Protein AF-A0A022LH62-F1 (afdb_monomer_lite)

Structure (mmCIF, N/CA/C/O backbone):
data_AF-A0A022LH62-F1
#
_entry.id   AF-A0A022LH62-F1
#
loop_
_atom_site.group_PDB
_atom_site.id
_atom_site.type_symbol
_atom_site.label_atom_id
_atom_site.label_alt_id
_atom_site.label_comp_id
_atom_site.label_asym_id
_atom_site.label_entity_id
_atom_site.label_seq_id
_atom_site.pdbx_PDB_ins_code
_atom_site.Cartn_x
_atom_site.Cartn_y
_atom_site.Cartn_z
_atom_site.occupancy
_atom_site.B_iso_or_equiv
_atom_site.auth_seq_id
_atom_site.auth_comp_id
_atom_site.auth_asym_id
_atom_site.auth_atom_id
_atom_site.pdbx_PDB_model_num
ATOM 1 N N . MET A 1 1 ? -30.604 -7.681 11.346 1.00 37.75 1 MET A N 1
ATOM 2 C CA . MET A 1 1 ? -30.354 -7.356 12.763 1.00 37.75 1 MET A CA 1
ATOM 3 C C . MET A 1 1 ? -29.183 -6.394 12.790 1.00 37.75 1 MET A C 1
ATOM 5 O O . MET A 1 1 ? -28.064 -6.832 12.568 1.00 37.75 1 MET A O 1
ATOM 9 N N . SER A 1 2 ? -29.447 -5.094 12.904 1.00 47.47 2 SER A N 1
ATOM 10 C CA . SER A 1 2 ? -28.410 -4.082 13.126 1.00 47.47 2 SER A CA 1
ATOM 11 C C . SER A 1 2 ? -27.894 -4.263 14.550 1.00 47.47 2 SER A C 1
ATOM 13 O O . SER A 1 2 ? -28.670 -4.097 15.488 1.00 47.47 2 SER A O 1
ATOM 15 N N . GLY A 1 3 ? -26.643 -4.702 14.701 1.00 56.28 3 GLY A N 1
ATOM 16 C CA . GLY A 1 3 ? -25.985 -4.704 16.004 1.00 56.28 3 GLY A CA 1
ATOM 17 C C . GLY A 1 3 ? -25.902 -3.268 16.502 1.00 56.28 3 GLY A C 1
ATOM 18 O O . GLY A 1 3 ? -25.566 -2.378 15.725 1.00 56.28 3 GLY A O 1
ATOM 19 N N . GLU A 1 4 ? -26.305 -3.043 17.744 1.00 75.75 4 GLU A N 1
ATOM 20 C CA . GLU A 1 4 ? -26.158 -1.749 18.401 1.00 75.75 4 GLU A CA 1
ATOM 21 C C . GLU A 1 4 ? -24.660 -1.468 18.574 1.00 75.75 4 GLU A C 1
ATOM 23 O O . GLU A 1 4 ? -23.898 -2.386 18.897 1.00 75.75 4 GLU A O 1
ATOM 28 N N . ASP A 1 5 ? -24.230 -0.236 18.288 1.00 80.62 5 ASP A N 1
ATOM 29 C CA . ASP A 1 5 ? -22.831 0.155 18.465 1.00 80.62 5 ASP A CA 1
ATOM 30 C C . ASP A 1 5 ? -22.416 -0.056 19.938 1.00 80.62 5 ASP A C 1
ATOM 32 O O . ASP A 1 5 ? -23.244 0.101 20.843 1.00 80.62 5 ASP A O 1
ATOM 36 N N . PRO A 1 6 ? -21.152 -0.427 20.213 1.00 82.94 6 PRO A N 1
ATOM 37 C CA . PRO A 1 6 ? -20.681 -0.637 21.579 1.00 82.94 6 PRO A CA 1
ATOM 38 C C . PRO A 1 6 ? -20.862 0.630 22.425 1.00 82.94 6 PRO A C 1
ATOM 40 O O . PRO A 1 6 ? -20.696 1.737 21.929 1.00 82.94 6 PRO A O 1
ATOM 43 N N . THR A 1 7 ? -21.174 0.493 23.715 1.00 84.62 7 THR A N 1
ATOM 44 C CA . THR A 1 7 ? -21.302 1.665 24.599 1.00 84.62 7 THR A CA 1
ATOM 45 C C . THR A 1 7 ? -19.952 2.279 24.941 1.00 84.62 7 THR A C 1
ATOM 47 O O . THR A 1 7 ? -19.870 3.493 25.083 1.00 84.62 7 THR A O 1
ATOM 50 N N . ASP A 1 8 ? -18.909 1.449 25.045 1.00 87.81 8 ASP A N 1
ATOM 51 C CA . ASP A 1 8 ? -17.548 1.829 25.416 1.00 87.81 8 ASP A CA 1
ATOM 52 C C . ASP A 1 8 ? -16.530 1.015 24.611 1.00 87.81 8 ASP A C 1
ATOM 54 O O . ASP A 1 8 ? -16.717 -0.181 24.370 1.00 87.81 8 ASP A O 1
ATOM 58 N N . VAL A 1 9 ? -15.414 1.643 24.230 1.00 85.50 9 VAL A N 1
ATOM 59 C CA . VAL A 1 9 ? -14.315 0.974 23.523 1.00 85.50 9 VAL A CA 1
ATOM 60 C C . VAL A 1 9 ? -13.015 1.104 24.314 1.00 85.50 9 VAL A C 1
ATOM 62 O O . VAL A 1 9 ? -12.520 2.208 24.549 1.00 85.50 9 VAL A O 1
ATOM 65 N N . LEU A 1 10 ? -12.423 -0.040 24.664 1.00 88.62 10 LEU A N 1
ATOM 66 C CA . LEU A 1 10 ? -11.086 -0.146 25.244 1.00 88.62 10 LEU A CA 1
ATOM 67 C C . LEU A 1 10 ? -10.096 -0.672 24.197 1.00 88.62 10 LEU A C 1
ATOM 69 O O . LEU A 1 10 ? -10.305 -1.731 23.611 1.00 88.62 10 LEU A O 1
ATOM 73 N N . ILE A 1 11 ? -8.996 0.048 23.994 1.00 83.44 11 ILE A N 1
ATOM 74 C CA . ILE A 1 11 ? -7.897 -0.319 23.098 1.00 83.44 11 ILE A CA 1
ATOM 75 C C . ILE A 1 11 ? -6.666 -0.604 23.955 1.00 83.44 11 ILE A C 1
ATOM 77 O O . ILE A 1 11 ? -6.229 0.253 24.720 1.00 83.44 11 ILE A O 1
ATOM 81 N N . VAL A 1 12 ? -6.091 -1.797 23.814 1.00 85.75 12 VAL A N 1
ATOM 82 C CA . VAL A 1 12 ? -4.825 -2.169 24.460 1.00 85.75 12 VAL A CA 1
ATOM 83 C C . VAL A 1 12 ? -3.720 -2.105 23.406 1.00 85.75 12 VAL A C 1
ATOM 85 O O . VAL A 1 12 ? -3.763 -2.848 22.427 1.00 85.75 12 VAL A O 1
ATOM 88 N N . GLY A 1 13 ? -2.764 -1.194 23.590 1.00 78.06 13 GLY A N 1
ATOM 89 C CA . GLY A 1 13 ? -1.695 -0.885 22.639 1.00 78.06 13 GLY A CA 1
ATOM 90 C C . GLY A 1 13 ? -1.885 0.475 21.955 1.00 78.06 13 GLY A C 1
ATOM 91 O O . GLY A 1 13 ? -2.704 0.617 21.051 1.00 78.06 13 GLY A O 1
ATOM 92 N N . GLY A 1 14 ? -1.085 1.465 22.336 1.00 74.50 14 GLY A N 1
ATOM 93 C CA . GLY A 1 14 ? -0.999 2.828 21.798 1.00 74.50 14 GLY A CA 1
ATOM 94 C C . GLY A 1 14 ? -0.075 2.977 20.585 1.00 74.50 14 GLY A C 1
ATOM 95 O O . GLY A 1 14 ? 0.358 4.078 20.272 1.00 74.50 14 GLY A O 1
ATOM 96 N N . GLY A 1 15 ? 0.240 1.893 19.876 1.00 74.00 15 GLY A N 1
ATOM 97 C CA . GLY A 1 15 ? 0.975 1.963 18.611 1.00 74.00 15 GLY A CA 1
ATOM 98 C C . GLY A 1 15 ? 0.145 2.550 17.456 1.00 74.00 15 GLY A C 1
ATOM 99 O O . GLY A 1 15 ? -1.016 2.935 17.613 1.00 74.00 15 GLY A O 1
ATOM 100 N N . VAL A 1 16 ? 0.716 2.553 16.242 1.00 78.06 16 VAL A N 1
ATOM 101 C CA . VAL A 1 16 ? 0.057 3.048 15.009 1.00 78.06 16 VAL A CA 1
ATOM 102 C C . VAL A 1 16 ? -1.337 2.441 14.817 1.00 78.06 16 VAL A C 1
ATOM 104 O O . VAL A 1 16 ? -2.268 3.162 14.458 1.00 78.06 16 VAL A O 1
ATOM 107 N N . ALA A 1 17 ? -1.494 1.142 15.085 1.00 79.06 17 ALA A N 1
ATOM 108 C CA . ALA A 1 17 ? -2.779 0.460 14.972 1.00 79.06 17 ALA A CA 1
ATOM 109 C C . ALA A 1 17 ? -3.806 0.996 15.976 1.00 79.06 17 ALA A C 1
ATOM 111 O O . ALA A 1 17 ? -4.877 1.424 15.560 1.00 79.06 17 ALA A O 1
ATOM 112 N N . GLY A 1 18 ? -3.470 1.064 17.268 1.00 79.81 18 GLY A N 1
ATOM 113 C CA . GLY A 1 18 ? -4.398 1.523 18.305 1.00 79.81 18 GLY A CA 1
ATOM 114 C C . GLY A 1 18 ? -4.837 2.976 18.136 1.00 79.81 18 GLY A C 1
ATOM 115 O O . GLY A 1 18 ? -6.034 3.267 18.176 1.00 79.81 18 GLY A O 1
ATOM 116 N N . TYR A 1 19 ? -3.903 3.890 17.848 1.00 81.75 19 TYR A N 1
ATOM 117 C CA . TYR A 1 19 ? -4.259 5.282 17.547 1.00 81.75 19 TYR A CA 1
ATOM 118 C C . TYR A 1 19 ? -5.107 5.403 16.282 1.00 81.75 19 TYR A C 1
ATOM 120 O O . TYR A 1 19 ? -6.052 6.196 16.245 1.00 81.75 19 TYR A O 1
ATOM 128 N N . THR A 1 20 ? -4.803 4.613 15.248 1.00 83.94 20 THR A N 1
ATOM 129 C CA . THR A 1 20 ? -5.608 4.625 14.024 1.00 83.94 20 THR A CA 1
ATOM 130 C C . THR A 1 20 ? -7.011 4.088 14.280 1.00 83.94 20 THR A C 1
ATOM 132 O O . THR A 1 20 ? -7.960 4.675 13.763 1.00 83.94 20 THR A O 1
ATOM 135 N N . THR A 1 21 ? -7.175 3.057 15.111 1.00 84.75 21 THR A N 1
ATOM 136 C CA . THR A 1 21 ? -8.492 2.578 15.557 1.00 84.75 21 THR A CA 1
ATOM 137 C C . THR A 1 21 ? -9.272 3.699 16.228 1.00 84.75 21 THR A C 1
ATOM 139 O O . THR A 1 21 ? -10.373 4.022 15.789 1.00 84.75 21 THR A O 1
ATOM 142 N N . ALA A 1 22 ? -8.687 4.350 17.239 1.00 84.31 22 ALA A N 1
ATOM 143 C CA . ALA A 1 22 ? -9.351 5.416 17.987 1.00 84.31 22 ALA A CA 1
ATOM 144 C C . ALA A 1 22 ? -9.785 6.581 17.087 1.00 84.31 22 ALA A C 1
ATOM 146 O O . ALA A 1 22 ? -10.914 7.063 17.183 1.00 84.31 22 ALA A O 1
ATOM 147 N N . ARG A 1 23 ? -8.908 7.014 16.175 1.00 87.06 23 ARG A N 1
ATOM 148 C CA . ARG A 1 23 ? -9.224 8.071 15.210 1.00 87.06 23 ARG A CA 1
ATOM 149 C C . ARG A 1 23 ? -10.308 7.637 14.226 1.00 87.06 23 ARG A C 1
ATOM 151 O O . ARG A 1 23 ? -11.242 8.390 13.984 1.00 87.06 23 ARG A O 1
ATOM 158 N N . THR A 1 24 ? -10.201 6.425 13.687 1.00 87.56 24 THR A N 1
ATOM 159 C CA . THR A 1 24 ? -11.149 5.924 12.685 1.00 87.56 24 THR A CA 1
ATOM 160 C C . THR A 1 24 ? -12.538 5.732 13.284 1.00 87.56 24 THR A C 1
ATOM 162 O O . THR A 1 24 ? -13.519 6.000 12.606 1.00 87.56 24 THR A O 1
ATOM 165 N N . LEU A 1 25 ? -12.652 5.357 14.563 1.00 88.00 25 LEU A N 1
ATOM 166 C CA . LEU A 1 25 ? -13.936 5.349 15.272 1.00 88.00 25 LEU A CA 1
ATOM 167 C C . LEU A 1 25 ? -14.612 6.727 15.208 1.00 88.00 25 LEU A C 1
ATOM 169 O O . LEU A 1 25 ? -15.778 6.811 14.828 1.00 88.00 25 LEU A O 1
ATOM 173 N N . ARG A 1 26 ? -13.872 7.809 15.483 1.00 88.88 26 ARG A N 1
ATOM 174 C CA . ARG A 1 26 ? -14.395 9.183 15.372 1.00 88.88 26 ARG A CA 1
ATOM 175 C C . ARG A 1 26 ? -14.763 9.545 13.936 1.00 88.88 26 ARG A C 1
ATOM 177 O O . ARG A 1 26 ? -15.859 10.044 13.707 1.00 88.88 26 ARG A O 1
ATOM 184 N N . ASP A 1 27 ? -13.900 9.228 12.970 1.00 87.62 27 ASP A N 1
ATOM 185 C CA . ASP A 1 27 ? -14.161 9.482 11.545 1.00 87.62 27 ASP A CA 1
ATOM 186 C C . ASP A 1 27 ? -15.415 8.731 11.039 1.00 87.62 27 ASP A C 1
ATOM 188 O O . ASP A 1 27 ? -16.096 9.190 10.122 1.00 87.62 27 ASP A O 1
ATOM 192 N N . LEU A 1 28 ? -15.746 7.585 11.645 1.00 87.81 28 LEU A N 1
ATOM 193 C CA . LEU A 1 28 ? -16.928 6.777 11.333 1.00 87.81 28 LEU A CA 1
ATOM 194 C C . LEU A 1 28 ? -18.191 7.177 12.119 1.00 87.81 28 LEU A C 1
ATOM 196 O O . LEU A 1 28 ? -19.244 6.570 11.881 1.00 87.81 28 LEU A O 1
ATOM 200 N N . GLY A 1 29 ? -18.106 8.189 12.989 1.00 88.69 29 GLY A N 1
ATOM 201 C CA . GLY A 1 29 ? -19.227 8.745 13.755 1.00 88.69 29 GLY A CA 1
ATOM 202 C C . GLY A 1 29 ? -19.471 8.094 15.119 1.00 88.69 29 GLY A C 1
ATOM 203 O O . GLY A 1 29 ? -20.567 8.214 15.651 1.00 88.69 29 GLY A O 1
ATOM 204 N N . TYR A 1 30 ? -18.494 7.373 15.676 1.00 88.62 30 TYR A N 1
ATOM 205 C CA . TYR A 1 30 ? -18.602 6.837 17.031 1.00 88.62 30 TYR A CA 1
ATOM 206 C C . TYR A 1 30 ? -18.416 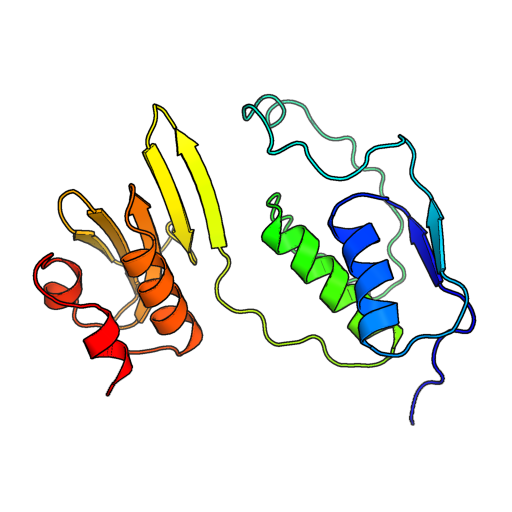7.946 18.069 1.00 88.62 30 TYR A C 1
ATOM 208 O O . TYR A 1 30 ? -17.332 8.530 18.181 1.00 88.62 30 TYR A O 1
ATOM 216 N N . ASP A 1 31 ? -19.449 8.184 18.875 1.00 89.38 31 ASP A N 1
ATOM 217 C CA . ASP A 1 31 ? -19.460 9.250 19.882 1.00 89.38 31 ASP A CA 1
ATOM 218 C C . ASP A 1 31 ? -19.221 8.749 21.316 1.00 89.38 31 ASP A C 1
ATOM 220 O O . ASP A 1 31 ? -18.917 9.553 22.198 1.00 89.38 31 ASP A O 1
ATOM 224 N N . GLY A 1 32 ? -19.240 7.431 21.545 1.00 86.31 32 GLY A N 1
ATOM 225 C CA . GLY A 1 32 ? -19.018 6.837 22.865 1.00 86.31 32 GLY A CA 1
ATOM 226 C C . GLY A 1 32 ? -17.590 7.014 23.416 1.00 86.31 32 GLY A C 1
ATOM 227 O O . GLY A 1 32 ? -16.684 7.526 22.733 1.00 86.31 32 GLY A O 1
ATOM 228 N N . PRO A 1 33 ? -17.344 6.608 24.672 1.00 90.12 33 PRO A N 1
ATOM 229 C CA . PRO A 1 33 ? -16.020 6.648 25.276 1.00 90.12 33 PRO A CA 1
ATOM 230 C C . PRO A 1 33 ? -15.025 5.742 24.541 1.00 90.12 33 PRO A C 1
ATOM 232 O O . PRO A 1 33 ? -15.349 4.626 24.128 1.00 90.12 33 PRO A O 1
ATOM 235 N N . VAL A 1 34 ? -13.796 6.246 24.384 1.00 87.94 34 VAL A N 1
ATOM 236 C CA . VAL A 1 34 ? -12.645 5.499 23.858 1.00 87.94 34 VAL A CA 1
ATOM 237 C C . VAL A 1 34 ? -11.497 5.649 24.850 1.00 87.94 34 VAL A C 1
ATOM 239 O O . VAL A 1 34 ? -11.043 6.767 25.102 1.00 87.94 34 VAL A O 1
ATOM 242 N N . THR A 1 35 ? -11.016 4.539 25.400 1.00 89.00 35 THR A N 1
ATOM 243 C CA . THR A 1 35 ? -9.857 4.493 26.302 1.00 89.00 35 THR A CA 1
ATOM 244 C C . THR A 1 35 ? -8.730 3.713 25.642 1.00 89.00 35 THR A C 1
ATOM 246 O O . THR A 1 35 ? -8.954 2.617 25.137 1.00 89.00 35 THR A O 1
ATOM 249 N N . ILE A 1 36 ? -7.514 4.262 25.655 1.00 81.31 36 ILE A N 1
ATOM 250 C CA . ILE A 1 36 ? -6.306 3.567 25.196 1.00 81.31 36 ILE A CA 1
ATOM 251 C C . ILE A 1 36 ? -5.436 3.281 26.419 1.00 81.31 36 ILE A C 1
ATOM 253 O O . ILE A 1 36 ? -5.096 4.204 27.158 1.00 81.31 36 ILE A O 1
ATOM 257 N N . ILE A 1 37 ? -5.081 2.015 26.623 1.00 82.75 37 ILE A N 1
ATOM 258 C CA . ILE A 1 37 ? -4.073 1.585 27.593 1.00 82.75 37 ILE A CA 1
ATOM 259 C C . ILE A 1 37 ? -2.798 1.273 26.820 1.00 82.75 37 ILE A C 1
ATOM 261 O O . ILE A 1 37 ? -2.816 0.468 25.892 1.00 82.75 37 ILE A O 1
ATOM 265 N N . GLU A 1 38 ? -1.695 1.892 27.222 1.00 74.62 38 GLU A N 1
ATOM 266 C CA . GLU A 1 38 ? -0.377 1.681 26.632 1.00 74.62 38 GLU A CA 1
ATOM 267 C C . GLU A 1 38 ? 0.672 1.570 27.742 1.00 74.62 38 GLU A C 1
ATOM 269 O O . GLU A 1 38 ? 0.547 2.219 28.782 1.00 74.62 38 GLU A O 1
ATOM 274 N N . GLN A 1 39 ? 1.681 0.719 27.531 1.00 60.03 39 GLN A N 1
ATOM 275 C CA . GLN A 1 39 ? 2.741 0.474 28.513 1.00 60.03 39 GLN A CA 1
ATOM 276 C C . GLN A 1 39 ? 3.769 1.616 28.578 1.00 60.03 39 GLN A C 1
ATOM 278 O O . GLN A 1 39 ? 4.264 1.917 29.660 1.00 60.03 39 GLN A O 1
ATOM 283 N N . GLU A 1 40 ? 4.065 2.268 27.450 1.00 56.94 40 GLU A N 1
ATOM 284 C CA . GLU A 1 40 ? 5.053 3.346 27.337 1.00 56.94 40 GLU A CA 1
ATOM 285 C C . GLU A 1 40 ? 4.437 4.594 26.681 1.00 56.94 40 GLU A C 1
ATOM 287 O O . GLU A 1 40 ? 3.706 4.478 25.698 1.00 56.94 40 GLU A O 1
ATOM 292 N N . PRO A 1 41 ? 4.738 5.819 27.139 1.00 50.12 41 PRO A N 1
ATOM 293 C CA . PRO A 1 41 ? 4.272 7.028 26.472 1.00 50.12 41 PRO A CA 1
ATOM 294 C C . PRO A 1 41 ? 5.031 7.218 25.150 1.00 50.12 41 PRO A C 1
ATOM 296 O O . PRO A 1 41 ? 6.017 7.947 25.095 1.00 50.12 41 PRO A O 1
ATOM 299 N N . SER A 1 42 ? 4.590 6.576 24.068 1.00 49.81 42 SER A N 1
ATOM 300 C CA . SER A 1 42 ? 5.138 6.826 22.734 1.00 49.81 42 SER A CA 1
ATOM 301 C C . SER A 1 42 ? 4.080 7.421 21.809 1.00 49.81 42 SER A C 1
ATOM 303 O O . SER A 1 42 ? 3.133 6.779 21.360 1.00 49.81 42 SER A O 1
ATOM 305 N N . CYS A 1 43 ? 4.243 8.715 21.535 1.00 39.66 43 CYS A N 1
ATOM 306 C CA . CYS A 1 43 ? 3.686 9.329 20.348 1.00 39.66 43 CYS A CA 1
ATOM 307 C C . CYS A 1 43 ? 4.410 8.745 19.128 1.00 39.66 43 CYS A C 1
ATOM 309 O O . CYS A 1 43 ? 5.632 8.616 19.094 1.00 39.66 43 CYS A O 1
ATOM 311 N N . VAL A 1 44 ? 3.625 8.356 18.133 1.00 47.56 44 VAL A N 1
ATOM 312 C CA . VAL A 1 44 ? 4.087 7.810 16.860 1.00 47.56 44 VAL A CA 1
ATOM 313 C C . VAL A 1 44 ? 5.019 8.809 16.163 1.00 47.56 44 VAL A C 1
ATOM 315 O O . VAL A 1 44 ? 4.520 9.724 15.521 1.00 47.56 44 VAL A O 1
ATOM 318 N N . ASP A 1 45 ? 6.338 8.625 16.271 1.00 40.31 45 ASP A N 1
ATOM 319 C CA . ASP A 1 45 ? 7.299 8.856 15.180 1.00 40.31 45 ASP A CA 1
ATOM 320 C C . ASP A 1 45 ? 8.683 8.260 15.502 1.00 40.31 45 ASP A C 1
ATOM 322 O O . ASP A 1 45 ? 9.659 8.946 15.806 1.00 40.31 45 ASP A O 1
ATOM 326 N N . HIS A 1 46 ? 8.793 6.938 15.425 1.00 44.75 46 HIS A N 1
ATOM 327 C CA . HIS A 1 46 ? 10.083 6.336 15.120 1.00 44.75 46 HIS A CA 1
ATOM 328 C C . HIS A 1 46 ? 9.917 5.578 13.805 1.00 44.75 46 HIS A C 1
ATOM 330 O O . HIS A 1 46 ? 9.520 4.410 13.826 1.00 44.75 46 HIS A O 1
ATOM 336 N N . PRO A 1 47 ? 10.206 6.203 12.642 1.00 38.44 47 PRO A N 1
ATOM 337 C CA . PRO A 1 47 ? 10.598 5.405 11.493 1.00 38.44 47 PRO A CA 1
ATOM 338 C C . PRO A 1 47 ? 11.730 4.515 12.012 1.00 38.44 47 PRO A C 1
ATOM 340 O O . PRO A 1 47 ? 12.668 5.059 12.600 1.00 38.44 47 PRO A O 1
ATOM 343 N N . PRO A 1 48 ? 11.629 3.176 11.929 1.00 33.44 48 PRO A N 1
ATOM 344 C CA . PRO A 1 48 ? 12.583 2.308 12.590 1.00 33.44 48 PRO A CA 1
ATOM 345 C C . PRO A 1 48 ? 13.951 2.565 11.967 1.00 33.44 48 PRO A C 1
ATOM 347 O O . PRO A 1 48 ? 14.268 2.088 10.875 1.00 33.44 48 PRO A O 1
ATOM 350 N N . LEU A 1 49 ? 14.765 3.361 12.660 1.00 32.66 49 LEU A N 1
ATOM 351 C CA . LEU A 1 49 ? 16.177 3.485 12.383 1.00 32.66 49 LEU A CA 1
ATOM 352 C C . LEU A 1 49 ? 16.762 2.103 12.626 1.00 32.66 49 LEU A C 1
ATOM 354 O O . LEU A 1 49 ? 16.970 1.677 13.757 1.00 32.66 49 LEU A O 1
ATOM 358 N N . SER A 1 50 ? 17.041 1.434 11.511 1.00 35.47 50 SER A N 1
ATOM 359 C CA . SER A 1 50 ? 17.720 0.152 11.385 1.00 35.47 50 SER A CA 1
ATOM 360 C C . SER A 1 50 ? 16.943 -1.061 11.905 1.00 35.47 50 SER A C 1
ATOM 362 O O . SER A 1 50 ? 16.442 -1.111 13.019 1.00 35.47 50 SER A O 1
ATOM 364 N N . LYS A 1 51 ? 16.915 -2.102 11.071 1.00 42.16 51 LYS A N 1
ATOM 365 C CA . LYS A 1 51 ? 16.522 -3.482 11.379 1.00 42.16 51 LYS A CA 1
ATOM 366 C C . LYS A 1 51 ? 17.414 -4.106 12.474 1.00 42.16 51 LYS A C 1
ATOM 368 O O . LYS A 1 51 ? 18.088 -5.102 12.226 1.00 42.16 51 LYS A O 1
ATOM 373 N N . ARG A 1 52 ? 17.468 -3.526 13.671 1.00 31.62 52 ARG A N 1
ATOM 374 C CA . ARG A 1 52 ? 18.139 -4.075 14.854 1.00 31.62 52 ARG A CA 1
ATOM 375 C C . ARG A 1 52 ? 17.063 -4.482 15.848 1.00 31.62 52 ARG A C 1
ATOM 377 O O . ARG A 1 52 ? 16.630 -3.690 16.668 1.00 31.62 52 ARG A O 1
ATOM 384 N N . GLY A 1 53 ? 16.577 -5.705 15.678 1.00 36.12 53 GLY A N 1
ATOM 385 C CA . GLY A 1 53 ? 15.502 -6.276 16.491 1.00 36.12 53 GLY A CA 1
ATOM 386 C C . GLY A 1 53 ? 14.827 -7.482 15.840 1.00 36.12 53 GLY A C 1
ATOM 387 O O . GLY A 1 53 ? 14.127 -8.224 16.509 1.00 36.12 53 GLY A O 1
ATOM 388 N N . LEU A 1 54 ? 15.088 -7.747 14.552 1.00 42.31 54 LEU A N 1
ATOM 389 C CA . LEU A 1 54 ? 14.604 -8.963 13.881 1.00 42.31 54 LEU A CA 1
ATOM 390 C C . LEU A 1 54 ? 15.356 -10.246 14.302 1.00 42.31 54 LEU A C 1
ATOM 392 O O . LEU A 1 54 ? 15.141 -11.302 13.715 1.00 42.31 54 LEU A O 1
ATOM 396 N N . VAL A 1 55 ? 16.247 -10.155 15.292 1.00 39.88 55 VAL A N 1
ATOM 397 C CA . VAL A 1 55 ? 16.971 -11.283 15.883 1.00 39.88 55 VAL A CA 1
ATOM 398 C C . VAL A 1 55 ? 16.926 -11.113 17.394 1.00 39.88 55 VAL A C 1
ATOM 400 O O . VAL A 1 55 ? 17.873 -10.614 17.976 1.00 39.88 55 VAL A O 1
ATOM 403 N N . GLU A 1 56 ? 15.791 -11.434 18.004 1.00 33.66 56 GLU A N 1
ATOM 404 C CA . GLU A 1 56 ? 15.713 -12.084 19.317 1.00 33.66 56 GLU A CA 1
ATOM 405 C C . GLU A 1 56 ? 14.247 -12.423 19.603 1.00 33.66 56 GLU A C 1
ATOM 407 O O . GLU A 1 56 ? 13.341 -11.631 19.352 1.00 33.66 56 GLU A O 1
ATOM 412 N N . GLY A 1 57 ? 14.011 -13.672 20.010 1.00 47.16 57 GLY A N 1
ATOM 413 C CA . GLY A 1 57 ? 12.690 -14.284 20.084 1.00 47.16 57 GLY A CA 1
ATOM 414 C C . GLY A 1 57 ? 11.710 -13.471 20.922 1.00 47.16 57 GLY A C 1
ATOM 415 O O . GLY A 1 57 ? 11.858 -13.357 22.135 1.00 47.16 57 GLY A O 1
ATOM 416 N N . THR A 1 58 ? 10.666 -12.956 20.278 1.00 35.09 58 THR A N 1
ATOM 417 C CA . THR A 1 58 ? 9.529 -12.366 20.979 1.00 35.09 58 THR A CA 1
ATOM 418 C C . THR A 1 58 ? 8.800 -13.469 21.732 1.00 35.09 58 THR A C 1
ATOM 420 O O . THR A 1 58 ? 8.231 -14.379 21.117 1.00 35.09 58 THR A O 1
ATOM 423 N N . ALA A 1 59 ? 8.825 -13.383 23.062 1.00 29.58 59 ALA A N 1
ATOM 424 C CA . ALA A 1 59 ? 7.961 -14.155 23.935 1.00 29.58 59 ALA A CA 1
ATOM 425 C C . ALA A 1 59 ? 6.513 -13.986 23.456 1.00 29.58 59 ALA A C 1
ATOM 427 O O . ALA A 1 59 ? 5.966 -12.885 23.444 1.00 29.58 59 ALA A O 1
ATOM 428 N N . ARG A 1 60 ? 5.913 -15.087 23.000 1.00 30.86 60 ARG A N 1
ATOM 429 C CA . ARG A 1 60 ? 4.483 -15.143 22.718 1.00 30.86 60 ARG A CA 1
ATOM 430 C C . ARG A 1 60 ? 3.775 -15.099 24.065 1.00 30.86 60 ARG A C 1
ATOM 432 O O . ARG A 1 60 ? 3.698 -16.118 24.743 1.00 30.86 60 ARG A O 1
ATOM 439 N N . THR A 1 61 ? 3.282 -13.935 24.470 1.00 32.50 61 THR A N 1
ATOM 440 C CA . THR A 1 61 ? 2.186 -13.913 25.436 1.00 32.50 61 THR A CA 1
ATOM 441 C C . THR A 1 61 ? 0.974 -14.431 24.682 1.00 32.50 61 THR A C 1
ATOM 443 O O . THR A 1 61 ? 0.458 -13.768 23.784 1.00 32.50 61 THR A O 1
ATOM 446 N N . GLU A 1 62 ? 0.599 -15.672 24.968 1.00 31.77 62 GLU A N 1
ATOM 447 C CA . GLU A 1 62 ? -0.611 -16.296 24.454 1.00 31.77 62 GLU A CA 1
ATOM 448 C C . GLU A 1 62 ? -1.797 -15.552 25.076 1.00 31.77 62 GLU A C 1
ATOM 450 O O . GLU A 1 62 ? -2.248 -15.847 26.178 1.00 31.77 62 GLU A O 1
ATOM 455 N N . LEU A 1 63 ? -2.226 -14.481 24.408 1.00 36.31 63 LEU A N 1
ATOM 456 C CA . LEU A 1 63 ? -3.514 -13.873 24.681 1.00 36.31 63 LEU A CA 1
ATOM 457 C C . LEU A 1 63 ? -4.540 -14.892 24.185 1.00 36.31 63 LEU A C 1
ATOM 459 O O . LEU A 1 63 ? -4.586 -15.159 22.982 1.00 36.31 63 LEU A O 1
ATOM 463 N N . GLU A 1 64 ? -5.306 -15.500 25.092 1.00 33.44 64 GLU A N 1
ATOM 464 C CA . GLU A 1 64 ? -6.443 -16.333 24.703 1.00 33.44 64 GLU A CA 1
ATOM 465 C C . GLU A 1 64 ? -7.377 -15.476 23.845 1.00 33.44 64 GLU A C 1
ATOM 467 O O . GLU A 1 64 ? -8.092 -14.595 24.325 1.00 33.44 64 GLU A O 1
ATOM 472 N N . LEU A 1 65 ? -7.303 -15.689 22.532 1.00 40.41 65 LEU A N 1
ATOM 473 C CA . LEU A 1 65 ? -8.195 -15.061 21.581 1.00 40.41 65 LEU A CA 1
ATOM 474 C C . LEU A 1 65 ? -9.605 -15.544 21.903 1.00 40.41 65 LEU A C 1
ATOM 476 O O . LEU A 1 65 ? -9.853 -16.747 21.996 1.00 40.41 65 LEU A O 1
ATOM 480 N N . VAL A 1 66 ? -10.536 -14.598 22.024 1.00 36.91 66 VAL A N 1
ATOM 481 C CA . VAL A 1 66 ? -11.968 -14.904 22.032 1.00 36.91 66 VAL A CA 1
ATOM 482 C C . VAL A 1 66 ? -12.248 -15.843 20.847 1.00 36.91 66 VAL A C 1
ATOM 484 O O . VAL A 1 66 ? -11.773 -15.559 19.738 1.00 36.91 66 VAL A O 1
ATOM 487 N N . PRO A 1 67 ? -12.969 -16.964 21.038 1.00 32.19 67 PRO A N 1
ATOM 488 C CA . PRO A 1 67 ? -13.264 -17.895 19.955 1.00 32.19 67 PRO A CA 1
ATOM 489 C C . PRO A 1 67 ? -13.843 -17.151 18.742 1.00 32.19 67 PRO A C 1
ATOM 491 O O . PRO A 1 67 ? -14.886 -16.511 18.845 1.00 32.19 67 PRO A O 1
ATOM 494 N N . GLY A 1 68 ? -13.136 -17.200 17.606 1.00 43.44 68 GLY A N 1
ATOM 495 C CA . GLY A 1 68 ? -13.468 -16.439 16.390 1.00 43.44 68 GLY A CA 1
ATOM 496 C C . GLY A 1 68 ? -12.478 -15.328 16.008 1.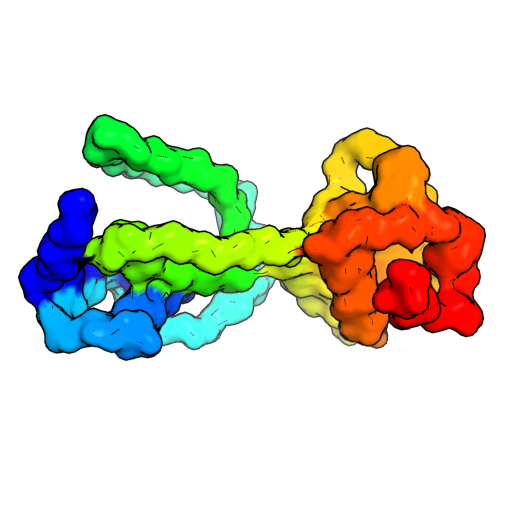00 43.44 68 GLY A C 1
ATOM 497 O O . GLY A 1 68 ? -12.671 -14.676 14.982 1.00 43.44 68 GLY A O 1
ATOM 498 N N . GLY A 1 69 ? -11.409 -15.113 16.782 1.00 37.06 69 GLY A N 1
ATOM 499 C CA . GLY A 1 69 ? -10.332 -14.185 16.425 1.00 37.06 69 GLY A CA 1
ATOM 500 C C . GLY A 1 69 ? -9.602 -14.591 15.138 1.00 37.06 69 GLY A C 1
ATOM 501 O O . GLY A 1 69 ? -9.113 -15.712 15.010 1.00 37.06 69 GLY A O 1
ATOM 502 N N . VAL A 1 70 ? -9.508 -13.670 14.178 1.00 40.81 70 VAL A N 1
ATOM 503 C CA . VAL A 1 70 ? -8.717 -13.861 12.954 1.00 40.81 70 VAL A CA 1
ATOM 504 C C . VAL A 1 70 ? -7.269 -13.472 13.237 1.00 40.81 70 VAL A C 1
ATOM 506 O O . VAL A 1 70 ? -6.986 -12.316 13.542 1.00 40.81 70 VAL A O 1
ATOM 509 N N . VAL A 1 71 ? -6.343 -14.421 13.093 1.00 40.03 71 VAL A N 1
ATOM 510 C CA . VAL A 1 71 ? -4.902 -14.137 13.087 1.00 40.03 71 VAL A CA 1
ATOM 511 C C . VAL A 1 71 ? -4.511 -13.704 11.678 1.00 40.03 71 VAL A C 1
ATOM 513 O O . VAL A 1 71 ? -4.496 -14.516 10.754 1.00 40.03 71 VAL A O 1
ATOM 516 N N . LEU A 1 72 ? -4.212 -12.418 11.498 1.00 41.41 72 LEU A N 1
ATOM 517 C CA . LEU A 1 72 ? -3.621 -11.923 10.257 1.00 41.41 72 LEU A CA 1
ATOM 518 C C . LEU A 1 72 ? -2.098 -12.148 10.289 1.00 41.41 72 LEU A C 1
ATOM 520 O O . LEU A 1 72 ? -1.490 -12.014 11.354 1.00 41.41 72 LEU A O 1
ATOM 524 N N . PRO A 1 73 ? -1.454 -12.485 9.155 1.00 44.09 73 PRO A N 1
ATOM 525 C CA . PRO A 1 73 ? 0.002 -12.516 9.071 1.00 44.09 73 PRO A CA 1
ATOM 526 C C . PRO A 1 73 ? 0.587 -11.175 9.527 1.00 44.09 73 PRO A C 1
ATOM 528 O O . PRO A 1 73 ? 0.164 -10.122 9.051 1.00 44.09 73 PRO A O 1
ATOM 531 N N . ALA A 1 74 ? 1.557 -11.212 10.443 1.00 48.84 74 ALA A N 1
ATOM 532 C CA . ALA A 1 74 ? 2.177 -10.009 10.983 1.00 48.84 74 ALA A CA 1
ATOM 533 C C . ALA A 1 74 ? 2.977 -9.280 9.892 1.00 48.84 74 ALA A C 1
ATOM 535 O O . ALA A 1 74 ? 4.098 -9.662 9.552 1.00 48.84 74 ALA A O 1
ATOM 536 N N . ALA A 1 75 ? 2.401 -8.214 9.346 1.00 56.31 75 ALA A N 1
ATOM 537 C CA . ALA A 1 75 ? 3.079 -7.311 8.436 1.00 56.31 75 ALA A CA 1
ATOM 538 C C . ALA A 1 75 ? 3.629 -6.136 9.261 1.00 56.31 75 ALA A C 1
ATOM 540 O O . ALA A 1 75 ? 2.919 -5.185 9.572 1.00 56.31 75 ALA A O 1
ATOM 541 N N . ALA A 1 76 ? 4.898 -6.225 9.674 1.00 55.84 76 ALA A N 1
ATOM 542 C CA . ALA A 1 76 ? 5.558 -5.248 10.550 1.00 55.84 76 ALA A CA 1
ATOM 543 C C . ALA A 1 76 ? 5.941 -3.947 9.808 1.00 55.84 76 ALA A C 1
ATOM 545 O O . ALA A 1 76 ? 7.104 -3.542 9.787 1.00 55.84 76 ALA A O 1
ATOM 546 N N . HIS A 1 77 ? 4.970 -3.307 9.154 1.00 68.25 77 HIS A N 1
ATOM 547 C CA . HIS A 1 77 ? 5.128 -2.022 8.479 1.00 68.25 77 HIS A CA 1
ATOM 548 C C . HIS A 1 77 ? 4.020 -1.043 8.881 1.00 68.25 77 HIS A C 1
ATOM 550 O O . HIS A 1 77 ? 2.900 -1.434 9.210 1.00 68.25 77 HIS A O 1
ATOM 556 N N . TRP A 1 78 ? 4.343 0.253 8.838 1.00 71.19 78 TRP A N 1
ATOM 557 C CA . TRP A 1 78 ? 3.452 1.327 9.286 1.00 71.19 78 TRP A CA 1
ATOM 558 C C . TRP A 1 78 ? 2.095 1.322 8.566 1.00 71.19 78 TRP A C 1
ATOM 560 O O . TRP A 1 78 ? 1.062 1.475 9.212 1.00 71.19 78 TRP A O 1
ATOM 570 N N . GLU A 1 79 ? 2.075 1.106 7.242 1.00 75.81 79 GLU A N 1
ATOM 571 C CA . GLU A 1 79 ? 0.815 1.099 6.484 1.00 75.81 79 GLU A CA 1
ATOM 572 C C . GLU A 1 79 ? -0.097 -0.065 6.901 1.00 75.81 79 GLU A C 1
ATOM 574 O O . GLU A 1 79 ? -1.295 0.154 7.053 1.00 75.81 79 GLU A O 1
ATOM 579 N N . ALA A 1 80 ? 0.443 -1.264 7.159 1.00 72.94 80 ALA A N 1
ATOM 580 C CA . ALA A 1 80 ? -0.351 -2.390 7.652 1.00 72.94 80 ALA A CA 1
ATOM 581 C C . ALA A 1 80 ? -0.929 -2.097 9.030 1.00 72.94 80 ALA A C 1
ATOM 583 O O . ALA A 1 80 ? -2.134 -2.230 9.201 1.00 72.94 80 ALA A O 1
ATOM 584 N N . ALA A 1 81 ? -0.112 -1.610 9.969 1.00 76.44 81 ALA A N 1
ATOM 585 C CA . ALA A 1 81 ? -0.598 -1.246 11.296 1.00 76.44 81 ALA A CA 1
ATOM 586 C C . ALA A 1 81 ? -1.717 -0.193 11.216 1.00 76.44 81 ALA A C 1
ATOM 588 O O . ALA A 1 81 ? -2.735 -0.306 11.894 1.00 76.44 81 ALA A O 1
ATOM 589 N N . ARG A 1 82 ? -1.572 0.807 10.337 1.00 81.69 82 ARG A N 1
ATOM 590 C CA . ARG A 1 82 ? -2.614 1.810 10.090 1.00 81.69 82 ARG A CA 1
ATOM 591 C C . ARG A 1 82 ? -3.893 1.164 9.547 1.00 81.69 82 ARG A C 1
ATOM 593 O O . ARG A 1 82 ? -4.969 1.423 10.075 1.00 81.69 82 ARG A O 1
ATOM 600 N N . LEU A 1 83 ? -3.792 0.331 8.512 1.00 82.12 83 LEU A N 1
ATOM 601 C CA . LEU A 1 83 ? -4.943 -0.348 7.904 1.00 82.12 83 LEU A CA 1
ATOM 602 C C . LEU A 1 83 ? -5.632 -1.308 8.886 1.00 82.12 83 LEU A C 1
ATOM 604 O O . LEU A 1 83 ? -6.855 -1.332 8.953 1.00 82.12 83 LEU A O 1
ATOM 608 N N . ASP A 1 84 ? -4.872 -2.036 9.704 1.00 82.31 84 ASP A N 1
ATOM 609 C CA . ASP A 1 84 ? -5.410 -2.905 10.755 1.00 82.31 84 ASP A CA 1
ATOM 610 C C . ASP A 1 84 ? -6.232 -2.106 11.774 1.00 82.31 84 ASP A C 1
ATOM 612 O O . ASP A 1 84 ? -7.315 -2.543 12.167 1.00 82.31 84 ASP A O 1
ATOM 616 N N . GLY A 1 85 ? -5.774 -0.906 12.149 1.00 80.88 85 GLY A N 1
ATOM 617 C CA . GLY A 1 85 ? -6.541 -0.018 13.020 1.00 80.88 85 GLY A CA 1
ATOM 618 C C . GLY A 1 85 ? -7.858 0.455 12.391 1.00 80.88 85 GLY A C 1
ATOM 619 O O . GLY A 1 85 ? -8.898 0.489 13.051 1.00 80.88 85 GLY A O 1
ATOM 620 N N . GLN A 1 86 ? -7.851 0.757 11.088 1.00 85.19 86 GLN A N 1
ATOM 621 C CA . GLN A 1 86 ? -9.076 1.109 10.358 1.00 85.19 86 GLN A CA 1
ATOM 622 C C . GLN A 1 86 ? -10.068 -0.059 10.324 1.00 85.19 86 GLN A C 1
ATOM 624 O O . GLN A 1 86 ? -11.261 0.122 10.578 1.00 85.19 86 GLN A O 1
ATOM 629 N N . ASP A 1 87 ? -9.573 -1.266 10.061 1.00 84.62 87 ASP A N 1
ATOM 630 C CA . ASP A 1 87 ? -10.391 -2.471 10.008 1.00 84.62 87 ASP A CA 1
ATOM 631 C C . ASP A 1 87 ? -10.973 -2.837 11.378 1.00 84.62 87 ASP A C 1
ATOM 633 O O . ASP A 1 87 ? -12.121 -3.278 11.460 1.00 84.62 87 ASP A O 1
ATOM 637 N N . ALA A 1 88 ? -10.205 -2.658 12.456 1.00 85.44 88 ALA A N 1
ATOM 638 C CA . ALA A 1 88 ? -10.679 -2.868 13.820 1.00 85.44 88 ALA A CA 1
ATOM 639 C C . ALA A 1 88 ? -11.844 -1.924 14.149 1.00 85.44 88 ALA A C 1
ATOM 641 O O . ALA A 1 88 ? -12.885 -2.383 14.617 1.00 85.44 88 ALA A O 1
ATOM 642 N N . ALA A 1 89 ? -11.713 -0.633 13.827 1.00 84.81 89 ALA A N 1
ATOM 643 C CA . ALA A 1 89 ? -12.781 0.347 14.017 1.00 84.81 89 ALA A CA 1
ATOM 644 C C . ALA A 1 89 ? -14.042 -0.003 13.211 1.00 84.81 89 ALA A C 1
ATOM 646 O O . ALA A 1 89 ? -15.146 0.042 13.748 1.00 84.81 89 ALA A O 1
ATOM 647 N N . ALA A 1 90 ? -13.889 -0.408 11.945 1.00 84.31 90 ALA A N 1
ATOM 648 C CA . ALA A 1 90 ? -15.020 -0.826 11.117 1.00 84.31 90 ALA A CA 1
ATOM 649 C C . ALA A 1 90 ? -15.766 -2.016 11.739 1.00 84.31 90 ALA A C 1
ATOM 651 O O . ALA A 1 90 ? -16.988 -1.974 11.869 1.00 84.31 90 ALA A O 1
ATOM 652 N N . ARG A 1 91 ? -15.032 -3.042 12.185 1.00 86.69 91 ARG A N 1
ATOM 653 C CA . ARG A 1 91 ? -15.621 -4.240 12.799 1.00 86.69 91 ARG A CA 1
ATOM 654 C C . ARG A 1 91 ? -16.306 -3.949 14.132 1.00 86.69 91 ARG A C 1
ATOM 656 O O . ARG A 1 91 ? -17.366 -4.517 14.376 1.00 86.69 91 ARG A O 1
ATOM 663 N N . LEU A 1 92 ? -15.742 -3.063 14.959 1.00 86.19 92 LEU A N 1
ATOM 664 C CA . LEU A 1 92 ? -16.359 -2.636 16.223 1.00 86.19 92 LEU A CA 1
ATOM 665 C C . LEU A 1 92 ? -17.734 -1.991 16.008 1.00 86.19 92 LEU A C 1
ATOM 667 O O . LEU A 1 92 ? -18.625 -2.192 16.820 1.00 86.19 92 LEU A O 1
ATOM 671 N N . LEU A 1 93 ? -17.918 -1.281 14.894 1.00 88.62 93 LEU A N 1
ATOM 672 C CA . LEU A 1 93 ? -19.182 -0.636 14.516 1.00 88.62 93 LEU A CA 1
ATOM 673 C C . LEU A 1 93 ? -20.085 -1.532 13.651 1.00 88.62 93 LEU A C 1
ATOM 675 O O . LEU A 1 93 ? -20.950 -1.046 12.922 1.00 88.62 93 LEU A O 1
ATOM 679 N N . GLY A 1 94 ? -19.823 -2.844 13.616 1.00 86.19 94 GLY A N 1
ATOM 680 C CA . GLY A 1 94 ? -20.589 -3.791 12.804 1.00 86.19 94 GLY A CA 1
ATOM 681 C C . GLY A 1 94 ? -20.500 -3.549 11.289 1.00 86.19 94 GLY A C 1
ATOM 682 O O . GLY A 1 94 ? -21.362 -4.014 10.541 1.00 86.19 94 GLY A O 1
ATOM 683 N N . ARG A 1 95 ? -19.480 -2.823 10.811 1.00 87.25 95 ARG A N 1
ATOM 684 C CA . ARG A 1 95 ? -19.262 -2.505 9.391 1.00 87.25 95 ARG A CA 1
ATOM 685 C C . ARG A 1 95 ? -18.235 -3.450 8.773 1.00 87.25 95 ARG A C 1
ATOM 687 O O . ARG A 1 95 ? -17.296 -3.912 9.421 1.00 87.25 95 ARG A O 1
ATOM 694 N N . ALA A 1 96 ? -18.387 -3.702 7.475 1.00 85.19 96 ALA A N 1
ATOM 695 C CA . ALA A 1 96 ? -17.354 -4.381 6.707 1.00 85.19 96 ALA A CA 1
ATOM 696 C C . ALA A 1 96 ? -16.135 -3.450 6.532 1.00 85.19 96 ALA A C 1
ATOM 698 O O . ALA A 1 96 ? -16.325 -2.278 6.188 1.00 85.19 96 ALA A O 1
ATOM 699 N N . PRO A 1 97 ? -14.899 -3.941 6.737 1.00 84.62 97 PRO A N 1
ATOM 700 C CA . PRO A 1 97 ? -13.699 -3.179 6.417 1.00 84.62 97 PRO A CA 1
ATOM 701 C C . PRO A 1 97 ? -13.632 -2.775 4.943 1.00 84.62 97 PRO A C 1
ATOM 703 O O . PRO A 1 97 ? -14.163 -3.468 4.070 1.00 84.62 97 PRO A O 1
ATOM 706 N N . ALA A 1 98 ? -12.942 -1.671 4.659 1.00 80.88 98 ALA A N 1
ATOM 707 C CA . ALA A 1 98 ? -12.680 -1.271 3.284 1.00 80.88 98 ALA A CA 1
ATOM 708 C C . ALA A 1 98 ? -11.788 -2.319 2.585 1.00 80.88 98 ALA A C 1
ATOM 710 O O . ALA A 1 98 ? -10.892 -2.883 3.220 1.00 80.88 98 ALA A O 1
ATOM 711 N N . PRO A 1 99 ? -11.983 -2.580 1.280 1.00 76.19 99 PRO A N 1
ATOM 712 C CA . PRO A 1 99 ? -11.091 -3.455 0.531 1.00 76.19 99 PRO A CA 1
ATOM 713 C C . PRO A 1 99 ? -9.641 -2.971 0.625 1.00 76.19 99 PRO A C 1
ATOM 715 O O . PRO A 1 99 ? -9.357 -1.790 0.407 1.00 76.19 99 PRO A O 1
ATOM 718 N N . ARG A 1 100 ? -8.715 -3.886 0.930 1.00 79.94 100 ARG A N 1
ATOM 719 C CA . ARG A 1 100 ? -7.282 -3.580 0.934 1.00 79.94 100 ARG A CA 1
ATOM 720 C C . ARG A 1 100 ? -6.748 -3.616 -0.493 1.00 79.94 100 ARG A C 1
ATOM 722 O O . ARG A 1 100 ? -6.961 -4.590 -1.209 1.00 79.94 100 ARG A O 1
ATOM 729 N N . GLY A 1 101 ? -6.032 -2.563 -0.875 1.00 81.12 101 GLY A N 1
ATOM 730 C CA . GLY A 1 101 ? -5.149 -2.617 -2.036 1.00 81.12 101 GLY A CA 1
ATOM 731 C C . GLY A 1 101 ? -3.896 -3.442 -1.738 1.00 81.12 101 GLY A C 1
ATOM 732 O O . GLY A 1 101 ? -3.674 -3.896 -0.611 1.00 81.12 101 GLY A O 1
ATOM 733 N N . ALA A 1 102 ? -3.041 -3.586 -2.740 1.00 85.94 102 ALA A N 1
ATOM 734 C CA . ALA A 1 102 ? -1.736 -4.201 -2.625 1.00 85.94 102 ALA A CA 1
ATOM 735 C C . ALA A 1 102 ? -0.939 -3.559 -1.481 1.00 85.94 102 ALA A C 1
ATOM 737 O O . ALA A 1 102 ? -0.908 -2.327 -1.337 1.00 85.94 102 ALA A O 1
ATOM 738 N N . ALA A 1 103 ? -0.305 -4.410 -0.671 1.00 84.19 103 ALA A N 1
ATOM 739 C CA . ALA A 1 103 ? 0.553 -3.982 0.425 1.00 84.19 103 ALA A CA 1
ATOM 740 C C . ALA A 1 103 ? 1.683 -3.105 -0.114 1.00 84.19 103 ALA A C 1
ATOM 742 O O . ALA A 1 103 ? 2.273 -3.445 -1.140 1.00 84.19 103 ALA A O 1
ATOM 743 N N . TRP A 1 104 ? 1.985 -1.999 0.563 1.00 86.31 104 TRP A N 1
ATOM 744 C CA . TRP A 1 104 ? 3.070 -1.104 0.189 1.00 86.31 104 TRP A CA 1
ATOM 745 C C . TRP A 1 104 ? 3.937 -0.753 1.400 1.00 86.31 104 TRP A C 1
ATOM 747 O O . TRP A 1 104 ? 3.477 -0.628 2.539 1.00 86.31 104 TRP A O 1
ATOM 757 N N . TYR A 1 105 ? 5.235 -0.644 1.148 1.00 84.31 105 TYR A N 1
ATOM 758 C CA . TYR A 1 105 ? 6.231 -0.273 2.141 1.00 84.31 105 TYR A CA 1
ATOM 759 C C . TYR A 1 105 ? 7.441 0.362 1.463 1.00 84.31 105 TYR A C 1
ATOM 761 O O . TYR A 1 105 ? 7.668 0.192 0.266 1.00 84.31 105 TYR A O 1
ATOM 769 N N . TRP A 1 106 ? 8.236 1.087 2.244 1.00 84.56 106 TRP A N 1
ATOM 770 C CA . TRP A 1 106 ? 9.430 1.764 1.758 1.00 84.56 106 TRP A CA 1
ATOM 771 C C . TRP A 1 106 ? 10.608 1.569 2.708 1.00 84.56 106 TRP A C 1
ATOM 773 O O . TRP A 1 106 ? 10.462 1.153 3.860 1.00 84.56 106 TRP A O 1
ATOM 783 N N . THR A 1 107 ? 11.798 1.860 2.203 1.00 79.00 107 THR A N 1
ATOM 784 C CA . THR A 1 107 ? 13.024 1.950 2.987 1.00 79.00 107 THR A CA 1
ATOM 785 C C . THR A 1 107 ? 13.973 2.931 2.323 1.00 79.00 107 THR A C 1
ATOM 787 O O . THR A 1 107 ? 14.183 2.875 1.116 1.00 79.00 107 THR A O 1
ATOM 790 N N . ASP A 1 108 ? 14.629 3.758 3.127 1.00 83.75 108 ASP A N 1
ATOM 791 C CA . ASP A 1 108 ? 15.765 4.551 2.670 1.00 83.75 108 ASP A CA 1
ATOM 792 C C . ASP A 1 108 ? 17.051 3.764 2.932 1.00 83.75 108 ASP A C 1
ATOM 794 O O . ASP A 1 108 ? 17.288 3.284 4.047 1.00 83.75 108 ASP A O 1
ATOM 798 N N . ARG A 1 109 ? 17.878 3.568 1.904 1.00 72.81 109 ARG A N 1
ATOM 799 C CA . ARG A 1 109 ? 19.183 2.907 2.033 1.00 72.81 109 ARG A CA 1
ATOM 800 C C . ARG A 1 109 ? 20.227 3.622 1.200 1.00 72.81 109 ARG A C 1
ATOM 802 O O . ARG A 1 109 ? 20.043 3.820 0.009 1.00 72.81 109 ARG A O 1
ATOM 809 N N . TYR A 1 110 ? 21.343 3.964 1.843 1.00 84.19 110 TYR A N 1
ATOM 810 C CA . TYR A 1 110 ? 22.502 4.586 1.194 1.00 84.19 110 TYR A CA 1
ATOM 811 C C . TYR A 1 110 ? 22.165 5.845 0.371 1.00 84.19 110 TYR A C 1
ATOM 813 O O . TYR A 1 110 ? 22.802 6.108 -0.641 1.00 84.19 110 TYR A O 1
ATOM 821 N N . GLY A 1 111 ? 21.174 6.627 0.814 1.00 84.31 111 GLY A N 1
ATOM 822 C CA . GLY A 1 111 ? 20.743 7.851 0.132 1.00 84.31 111 GLY A CA 1
ATOM 823 C C . GLY A 1 111 ? 19.689 7.657 -0.961 1.00 84.31 111 GLY A C 1
ATOM 824 O O . GLY A 1 111 ? 19.245 8.655 -1.514 1.00 84.31 111 GLY A O 1
ATOM 825 N N . SER A 1 112 ? 19.260 6.421 -1.230 1.00 83.56 112 SER A N 1
ATOM 826 C CA . SER A 1 112 ? 18.163 6.124 -2.156 1.00 83.56 112 SER A CA 1
ATOM 827 C C . SER A 1 112 ? 16.886 5.740 -1.422 1.00 83.56 112 SER A C 1
ATOM 829 O O . SER A 1 112 ? 16.919 4.968 -0.456 1.00 83.56 112 SER A O 1
ATOM 831 N N . HIS A 1 113 ? 15.762 6.228 -1.936 1.00 86.69 113 HIS A N 1
ATOM 832 C CA . HIS A 1 113 ? 14.421 5.867 -1.510 1.00 86.69 113 HIS A CA 1
ATOM 833 C C . HIS A 1 113 ? 13.933 4.654 -2.303 1.00 86.69 113 HIS A C 1
ATOM 835 O O . HIS A 1 113 ? 13.829 4.695 -3.529 1.00 86.69 113 HIS A O 1
ATOM 841 N N . ILE A 1 114 ? 13.640 3.554 -1.613 1.00 87.69 114 ILE A N 1
ATOM 842 C CA . ILE A 1 114 ? 13.172 2.314 -2.235 1.00 87.69 114 ILE A CA 1
ATOM 843 C C . ILE A 1 114 ? 11.734 2.067 -1.803 1.00 87.69 114 ILE A C 1
ATOM 845 O O . ILE A 1 114 ? 11.467 1.933 -0.611 1.00 87.69 114 ILE A O 1
ATOM 849 N N . GLU A 1 115 ? 10.828 1.933 -2.763 1.00 91.69 115 GLU A N 1
ATOM 850 C CA . GLU A 1 115 ? 9.421 1.607 -2.520 1.00 91.69 115 GLU A CA 1
ATOM 851 C C . GLU A 1 115 ? 9.093 0.236 -3.100 1.00 91.69 115 GLU A C 1
ATOM 853 O O . GLU A 1 115 ? 9.566 -0.121 -4.179 1.00 91.69 115 GLU A O 1
ATOM 858 N N . ILE A 1 116 ? 8.272 -0.534 -2.391 1.00 91.94 116 ILE A N 1
ATOM 859 C CA . ILE A 1 116 ? 7.833 -1.866 -2.793 1.00 91.94 116 ILE A CA 1
ATOM 860 C C . ILE A 1 116 ? 6.316 -1.956 -2.678 1.00 91.94 116 ILE A C 1
ATOM 862 O O . ILE A 1 116 ? 5.724 -1.464 -1.719 1.00 91.94 116 ILE A O 1
ATOM 866 N N . VAL A 1 117 ? 5.689 -2.610 -3.654 1.00 93.38 117 VAL A N 1
ATOM 867 C CA . VAL A 1 117 ? 4.267 -2.944 -3.648 1.00 93.38 117 VAL A CA 1
ATOM 868 C C . VAL A 1 117 ? 4.037 -4.408 -4.011 1.00 93.38 117 VAL A C 1
ATOM 870 O O . VAL A 1 117 ? 4.736 -4.965 -4.858 1.00 93.38 117 VAL A O 1
ATOM 873 N N . GLY A 1 118 ? 3.022 -5.016 -3.402 1.00 90.75 118 GLY A N 1
ATOM 874 C CA . GLY A 1 118 ? 2.617 -6.391 -3.670 1.00 90.75 118 GLY A CA 1
ATOM 875 C C . GLY A 1 118 ? 3.642 -7.400 -3.162 1.00 90.75 118 GLY A C 1
ATOM 876 O O . GLY A 1 118 ? 4.291 -7.190 -2.138 1.00 90.75 118 GLY A O 1
ATOM 877 N N . ASN A 1 119 ? 3.773 -8.515 -3.872 1.00 87.88 119 ASN A N 1
ATOM 878 C CA . ASN A 1 119 ? 4.690 -9.582 -3.517 1.00 87.88 119 ASN A CA 1
ATOM 879 C C . ASN A 1 119 ? 5.821 -9.680 -4.549 1.00 87.88 119 ASN A C 1
ATOM 881 O O . ASN A 1 119 ? 5.574 -9.913 -5.730 1.00 87.88 119 ASN A O 1
ATOM 885 N N . LEU A 1 120 ? 7.078 -9.605 -4.107 1.00 85.00 120 LEU A N 1
ATOM 886 C CA . LEU A 1 120 ? 8.266 -9.816 -4.948 1.00 85.00 120 LEU A CA 1
ATOM 887 C C . LEU A 1 120 ? 8.934 -11.188 -4.763 1.00 85.00 120 LEU A C 1
ATOM 889 O O . LEU A 1 120 ? 9.798 -11.524 -5.563 1.00 85.00 120 LEU A O 1
ATOM 893 N N . VAL A 1 121 ? 8.489 -12.021 -3.815 1.00 78.50 121 VAL A N 1
ATOM 894 C CA . VAL A 1 121 ? 8.960 -13.409 -3.627 1.00 78.50 121 VAL A CA 1
ATOM 895 C C . VAL A 1 121 ? 7.914 -14.489 -3.964 1.00 78.50 121 VAL A C 1
ATOM 897 O O . VAL A 1 121 ? 6.749 -14.385 -3.578 1.00 78.50 121 VAL A O 1
ATOM 900 N N . GLY A 1 122 ? 8.311 -15.550 -4.671 1.00 78.81 122 GLY A N 1
ATOM 901 C CA . GLY A 1 122 ? 7.416 -16.653 -5.063 1.00 78.81 122 GLY A CA 1
ATOM 902 C C . GLY A 1 122 ? 7.396 -16.911 -6.571 1.00 78.81 122 GLY A C 1
ATOM 903 O O . GLY A 1 122 ? 8.376 -16.623 -7.254 1.00 78.81 122 GLY A O 1
ATOM 904 N N . GLU A 1 123 ? 6.286 -17.452 -7.080 1.00 84.38 123 GLU A N 1
ATOM 905 C CA . GLU A 1 123 ? 6.124 -17.867 -8.483 1.00 84.38 123 GLU A CA 1
ATOM 906 C C . GLU A 1 123 ? 6.094 -16.701 -9.492 1.00 84.38 123 GLU A C 1
ATOM 908 O O . GLU A 1 123 ? 5.954 -15.534 -9.145 1.00 84.38 123 GLU A O 1
ATOM 913 N N . GLY A 1 124 ? 6.243 -17.002 -10.779 1.00 91.44 124 GLY A N 1
ATOM 914 C CA . GLY A 1 124 ? 6.243 -15.992 -11.839 1.00 91.44 124 GLY A CA 1
ATOM 915 C C . GLY A 1 124 ? 7.637 -15.539 -12.265 1.00 91.44 124 GLY A C 1
ATOM 916 O O . GLY A 1 124 ? 8.659 -16.069 -11.833 1.00 91.44 124 GLY A O 1
ATOM 917 N N . VAL A 1 125 ? 7.664 -14.584 -13.192 1.00 95.75 125 VAL A N 1
ATOM 918 C CA . VAL A 1 125 ? 8.886 -14.094 -13.834 1.00 95.75 125 VAL A CA 1
ATOM 919 C C . VAL A 1 125 ? 9.265 -12.719 -13.309 1.00 95.75 125 VAL A C 1
ATOM 921 O O . VAL A 1 125 ? 8.411 -11.846 -13.145 1.00 95.75 125 VAL A O 1
ATOM 924 N N . GLU A 1 126 ? 10.557 -12.530 -13.068 1.00 96.44 126 GLU A N 1
ATOM 925 C CA . GLU A 1 126 ? 11.125 -11.222 -12.769 1.00 96.44 126 GLU A CA 1
ATOM 926 C C . GLU A 1 126 ? 11.356 -10.447 -14.071 1.00 96.44 126 GLU A C 1
ATOM 928 O O . GLU A 1 126 ? 11.942 -10.969 -15.020 1.00 96.44 126 GLU A O 1
ATOM 933 N N . ILE A 1 127 ? 10.899 -9.197 -14.112 1.00 96.94 127 ILE A N 1
ATOM 934 C CA . ILE A 1 127 ? 11.134 -8.261 -15.210 1.00 96.94 127 ILE A CA 1
ATOM 935 C C . ILE A 1 127 ? 11.896 -7.063 -14.656 1.00 96.94 127 ILE A C 1
ATOM 937 O O . ILE A 1 127 ? 11.406 -6.353 -13.777 1.00 96.94 127 ILE A O 1
ATOM 941 N N . VAL A 1 128 ? 13.092 -6.820 -15.185 1.00 95.75 128 VAL A N 1
ATOM 942 C CA . VAL A 1 128 ? 13.940 -5.697 -14.774 1.00 95.75 128 VAL A CA 1
ATOM 943 C C . VAL A 1 128 ? 13.725 -4.523 -15.719 1.00 95.75 128 VAL A C 1
ATOM 945 O O . VAL A 1 128 ? 13.880 -4.652 -16.931 1.00 95.75 128 VAL A O 1
ATOM 948 N N . ARG A 1 129 ? 13.426 -3.356 -15.149 1.00 94.94 129 ARG A N 1
ATOM 949 C CA . ARG A 1 129 ? 13.433 -2.065 -15.832 1.00 94.94 129 ARG A CA 1
ATOM 950 C C . ARG A 1 129 ? 14.707 -1.315 -15.448 1.00 94.94 129 ARG A C 1
ATOM 952 O O . ARG A 1 129 ? 14.806 -0.839 -14.310 1.00 94.94 129 ARG A O 1
ATOM 959 N N . PRO A 1 130 ? 15.686 -1.214 -16.362 1.00 89.88 130 PRO A N 1
ATOM 960 C CA . PRO A 1 130 ? 17.028 -0.753 -16.034 1.00 89.88 130 PRO A CA 1
ATOM 961 C C . PRO A 1 130 ? 17.048 0.572 -15.269 1.00 89.88 130 PRO A C 1
ATOM 963 O O . PRO A 1 130 ? 16.439 1.552 -15.689 1.00 89.88 130 PRO A O 1
ATOM 966 N N . GLY A 1 131 ? 17.760 0.579 -14.139 1.00 80.94 131 GLY A N 1
ATOM 967 C CA . GLY A 1 131 ? 18.004 1.768 -13.319 1.00 80.94 131 GLY A CA 1
ATOM 968 C C . GLY A 1 131 ? 16.818 2.274 -12.496 1.00 80.94 131 GLY A C 1
ATOM 969 O O . GLY A 1 131 ? 16.998 3.231 -11.754 1.00 80.94 131 GLY A O 1
ATOM 970 N N . VAL A 1 132 ? 15.633 1.663 -12.613 1.00 83.25 132 VAL A N 1
ATOM 971 C CA . VAL A 1 132 ? 14.397 2.245 -12.065 1.00 83.25 132 VAL A CA 1
ATOM 972 C C . VAL A 1 132 ? 13.577 1.247 -11.255 1.00 83.25 132 VAL A C 1
ATOM 974 O O . VAL A 1 132 ? 13.108 1.592 -10.171 1.00 83.25 132 VAL A O 1
ATOM 977 N N . ALA A 1 133 ? 13.360 0.028 -11.764 1.00 94.50 133 ALA A N 1
ATOM 978 C CA . ALA A 1 133 ? 12.403 -0.888 -11.149 1.00 94.50 133 ALA A CA 1
ATOM 979 C C . ALA A 1 133 ? 12.672 -2.371 -11.420 1.00 94.50 133 ALA A C 1
ATOM 981 O O . ALA A 1 133 ? 13.294 -2.749 -12.411 1.00 94.50 133 ALA A O 1
ATOM 982 N N . VAL A 1 134 ? 12.110 -3.213 -10.559 1.00 96.69 134 VAL A N 1
ATOM 983 C CA . VAL A 1 134 ? 11.938 -4.651 -10.775 1.00 96.69 134 VAL A CA 1
ATOM 984 C C . VAL A 1 134 ? 10.464 -4.982 -10.581 1.00 96.69 134 VAL A C 1
ATOM 986 O O . VAL A 1 134 ? 9.831 -4.477 -9.654 1.00 96.69 134 VAL A O 1
ATOM 989 N N . PHE A 1 135 ? 9.916 -5.829 -11.443 1.00 96.62 135 PHE A N 1
ATOM 990 C CA . PHE A 1 135 ? 8.537 -6.303 -11.395 1.00 96.62 135 PHE A CA 1
ATOM 991 C C . PHE A 1 135 ? 8.512 -7.821 -11.276 1.00 96.62 135 PHE A C 1
ATOM 993 O O . PHE A 1 135 ? 9.369 -8.493 -11.847 1.00 96.62 135 PHE A O 1
ATOM 1000 N N . ARG A 1 136 ? 7.493 -8.372 -10.614 1.00 97.06 136 ARG A N 1
ATOM 1001 C CA . ARG A 1 136 ? 7.166 -9.796 -10.716 1.00 97.06 136 ARG A CA 1
ATOM 1002 C C . ARG A 1 136 ? 5.818 -9.991 -11.384 1.00 97.06 136 ARG A C 1
ATOM 1004 O O . ARG A 1 136 ? 4.829 -9.369 -10.992 1.00 97.06 136 ARG A O 1
ATOM 1011 N N . VAL A 1 137 ? 5.804 -10.852 -12.395 1.00 96.94 137 VAL A N 1
ATOM 1012 C CA . VAL A 1 137 ? 4.641 -11.125 -13.238 1.00 96.94 137 VAL A CA 1
ATOM 1013 C C . VAL A 1 137 ? 4.305 -12.613 -13.196 1.00 96.94 137 VAL A C 1
ATOM 1015 O O . VAL A 1 137 ? 5.113 -13.454 -13.587 1.00 96.94 137 VAL A O 1
ATOM 1018 N N . GLU A 1 138 ? 3.094 -12.945 -12.769 1.00 95.94 138 GLU A N 1
ATOM 1019 C CA . GLU A 1 138 ? 2.540 -14.299 -12.814 1.00 95.94 138 GLU A CA 1
ATOM 1020 C C . GLU A 1 138 ? 1.575 -14.384 -14.004 1.00 95.94 138 GLU A C 1
ATOM 1022 O O . GLU A 1 138 ? 0.554 -13.699 -14.047 1.00 95.94 138 GLU A O 1
ATOM 1027 N N . GLY A 1 139 ? 1.924 -15.168 -15.031 1.00 93.38 139 GLY A N 1
ATOM 1028 C CA . GLY A 1 139 ? 1.172 -15.165 -16.291 1.00 93.38 139 GLY A CA 1
ATOM 1029 C C . GLY A 1 139 ? 1.207 -13.787 -16.967 1.00 93.38 139 GLY A C 1
ATOM 1030 O O . GLY A 1 139 ? 2.272 -13.340 -17.397 1.00 93.38 139 GLY A O 1
ATOM 1031 N N . ASP A 1 140 ? 0.057 -13.125 -17.063 1.00 93.62 140 ASP A N 1
ATOM 1032 C CA . ASP A 1 140 ? -0.119 -11.761 -17.578 1.00 93.62 140 ASP A CA 1
ATOM 1033 C C . ASP A 1 140 ? -0.461 -10.743 -16.474 1.00 93.62 140 ASP A C 1
ATOM 1035 O O . ASP A 1 140 ? -0.848 -9.614 -16.778 1.00 93.62 140 ASP A O 1
ATOM 1039 N N . ARG A 1 141 ? -0.317 -11.116 -15.196 1.00 95.19 141 ARG A N 1
ATOM 1040 C CA . ARG A 1 141 ? -0.662 -10.279 -14.041 1.00 95.19 141 ARG A CA 1
ATOM 1041 C C . ARG A 1 141 ? 0.576 -9.776 -13.330 1.00 95.19 141 ARG A C 1
ATOM 1043 O O . ARG A 1 141 ? 1.466 -10.551 -12.985 1.00 95.19 141 ARG A O 1
ATOM 1050 N N . LEU A 1 142 ? 0.609 -8.479 -13.054 1.00 96.56 142 LEU A N 1
ATOM 1051 C CA . LEU A 1 142 ? 1.601 -7.905 -12.155 1.00 96.56 142 LEU A CA 1
ATOM 1052 C C . LEU A 1 142 ? 1.228 -8.264 -10.712 1.00 96.56 142 LEU A C 1
ATOM 1054 O O . LEU A 1 142 ? 0.130 -7.934 -10.274 1.00 96.56 142 LEU A O 1
ATOM 1058 N N . VAL A 1 143 ? 2.135 -8.910 -9.978 1.00 95.19 143 VAL A N 1
ATOM 1059 C CA . VAL A 1 143 ? 1.907 -9.314 -8.575 1.00 95.19 143 VAL A CA 1
ATOM 1060 C C . VAL A 1 143 ? 2.780 -8.554 -7.581 1.00 95.19 143 VAL A C 1
ATOM 1062 O O . VAL A 1 143 ? 2.455 -8.493 -6.395 1.00 95.19 143 VAL A O 1
ATOM 1065 N N . GLY A 1 144 ? 3.851 -7.914 -8.050 1.00 94.88 144 GLY A N 1
ATOM 1066 C CA . GLY A 1 144 ? 4.657 -7.025 -7.223 1.00 94.88 144 GLY A CA 1
ATOM 1067 C C . GLY A 1 144 ? 5.628 -6.166 -8.017 1.00 94.88 144 GLY A C 1
ATOM 1068 O O . GLY A 1 144 ? 5.953 -6.465 -9.167 1.00 94.88 144 GLY A O 1
ATOM 1069 N N . ALA A 1 145 ? 6.087 -5.085 -7.396 1.00 96.62 145 ALA A N 1
ATOM 1070 C CA . ALA A 1 145 ? 7.088 -4.186 -7.955 1.00 96.62 145 ALA A CA 1
ATOM 1071 C C . ALA A 1 145 ? 7.955 -3.569 -6.852 1.00 96.62 145 ALA A C 1
ATOM 1073 O O . ALA A 1 145 ? 7.450 -3.273 -5.772 1.00 96.62 145 ALA A O 1
ATOM 1074 N N . ALA A 1 146 ? 9.232 -3.331 -7.139 1.00 94.62 146 ALA A N 1
ATOM 1075 C CA . ALA A 1 146 ? 10.118 -2.471 -6.360 1.00 94.62 146 ALA A CA 1
ATOM 1076 C C . ALA A 1 146 ? 10.682 -1.375 -7.260 1.00 94.62 146 ALA A C 1
ATOM 1078 O O . ALA A 1 146 ? 11.023 -1.643 -8.411 1.00 94.62 146 ALA A O 1
ATOM 1079 N N . THR A 1 147 ? 10.826 -0.164 -6.734 1.00 95.75 147 THR A N 1
ATOM 1080 C CA . THR A 1 147 ? 11.423 0.974 -7.444 1.00 95.75 147 THR A CA 1
ATOM 1081 C C . THR A 1 147 ? 12.478 1.658 -6.597 1.00 95.75 147 THR A C 1
ATOM 1083 O O . THR A 1 147 ? 12.357 1.688 -5.373 1.00 95.75 147 THR A O 1
ATOM 1086 N N . VAL A 1 148 ? 13.467 2.261 -7.252 1.00 91.94 148 VAL A N 1
ATOM 1087 C CA . VAL A 1 148 ? 14.477 3.121 -6.622 1.00 91.94 148 VAL A CA 1
ATOM 1088 C C . VAL A 1 148 ? 14.280 4.540 -7.141 1.00 91.94 148 VAL A C 1
ATOM 1090 O O . VAL A 1 148 ? 14.306 4.749 -8.349 1.00 91.94 148 VAL A O 1
ATOM 1093 N N . ASP A 1 149 ? 14.037 5.490 -6.238 1.00 92.06 149 ASP A N 1
ATOM 1094 C CA . ASP A 1 149 ? 13.906 6.924 -6.526 1.00 92.06 149 ASP A CA 1
ATOM 1095 C C . ASP A 1 149 ? 12.868 7.269 -7.629 1.00 92.06 149 ASP A C 1
ATOM 1097 O O . ASP A 1 149 ? 12.933 8.321 -8.265 1.00 92.06 149 ASP A O 1
ATOM 1101 N N . ASP A 1 150 ? 11.863 6.402 -7.836 1.00 92.12 150 ASP A N 1
ATOM 1102 C CA . ASP A 1 150 ? 10.775 6.587 -8.810 1.00 92.12 150 ASP A CA 1
ATOM 1103 C C . ASP A 1 150 ? 9.379 6.305 -8.208 1.00 92.12 150 ASP A C 1
ATOM 1105 O O . ASP A 1 150 ? 8.751 5.268 -8.477 1.00 92.12 150 ASP A O 1
ATOM 1109 N N . PRO A 1 151 ? 8.824 7.270 -7.448 1.00 90.19 151 PRO A N 1
ATOM 1110 C CA . PRO A 1 151 ? 7.508 7.137 -6.822 1.00 90.19 151 PRO A CA 1
ATOM 1111 C C . PRO A 1 151 ? 6.364 7.038 -7.838 1.00 90.19 151 PRO A C 1
ATOM 1113 O O . PRO A 1 151 ? 5.238 6.648 -7.513 1.00 90.19 151 PRO A O 1
ATOM 1116 N N . MET A 1 152 ? 6.595 7.422 -9.094 1.00 91.75 152 MET A N 1
ATOM 1117 C CA . MET A 1 152 ? 5.547 7.426 -10.109 1.00 91.75 152 MET A CA 1
ATOM 1118 C C . MET A 1 152 ? 5.351 6.040 -10.706 1.00 91.75 152 MET A C 1
ATOM 1120 O O . MET A 1 152 ? 4.202 5.651 -10.954 1.00 91.75 152 MET A O 1
ATOM 1124 N N . THR A 1 153 ? 6.437 5.291 -10.888 1.00 93.19 153 THR A N 1
ATOM 1125 C CA . THR A 1 153 ? 6.389 3.896 -11.328 1.00 93.19 153 THR A CA 1
ATOM 1126 C C . THR A 1 153 ? 5.734 3.006 -10.274 1.00 93.19 153 THR A C 1
ATOM 1128 O O . THR A 1 153 ? 4.800 2.281 -10.620 1.00 93.19 153 THR A O 1
ATOM 1131 N N . VAL A 1 154 ? 6.090 3.118 -8.988 1.00 93.69 154 VAL A N 1
ATOM 1132 C CA . VAL A 1 154 ? 5.466 2.284 -7.937 1.00 93.69 154 VAL A CA 1
ATOM 1133 C C . VAL A 1 154 ? 3.983 2.606 -7.740 1.00 93.69 154 VAL A C 1
ATOM 1135 O O . VAL A 1 154 ? 3.163 1.697 -7.616 1.00 93.69 154 VAL A O 1
ATOM 1138 N N . ARG A 1 155 ? 3.580 3.883 -7.824 1.00 93.81 155 ARG A N 1
ATOM 1139 C CA . ARG A 1 155 ? 2.156 4.270 -7.782 1.00 93.81 155 ARG A CA 1
ATOM 1140 C C . ARG A 1 155 ? 1.366 3.718 -8.965 1.00 93.81 155 ARG A C 1
ATOM 1142 O O . ARG A 1 155 ? 0.184 3.408 -8.817 1.00 93.81 155 ARG A O 1
ATOM 1149 N N . ALA A 1 156 ? 1.971 3.649 -10.151 1.00 95.06 156 ALA A N 1
ATOM 1150 C CA . ALA A 1 156 ? 1.333 3.037 -11.311 1.00 95.06 156 ALA A CA 1
ATOM 1151 C C . ALA A 1 156 ? 1.225 1.516 -11.140 1.00 95.06 156 ALA A C 1
ATOM 1153 O O . ALA A 1 156 ? 0.139 0.978 -11.336 1.00 95.06 156 ALA A O 1
ATOM 1154 N N . ALA A 1 157 ? 2.300 0.857 -10.697 1.00 95.50 157 ALA A N 1
ATOM 1155 C CA . ALA A 1 157 ? 2.322 -0.573 -10.402 1.00 95.50 157 ALA A CA 1
ATOM 1156 C C . ALA A 1 157 ? 1.258 -0.962 -9.366 1.00 95.50 157 ALA A C 1
ATOM 1158 O O . ALA A 1 157 ? 0.479 -1.876 -9.616 1.00 95.50 157 ALA A O 1
ATOM 1159 N N . ARG A 1 158 ? 1.132 -0.206 -8.266 1.00 95.38 158 ARG A N 1
ATOM 1160 C CA . ARG A 1 158 ? 0.087 -0.418 -7.251 1.00 95.38 158 ARG A CA 1
ATOM 1161 C C . ARG A 1 158 ? -1.308 -0.409 -7.862 1.00 95.38 158 ARG A C 1
ATOM 1163 O O . ARG A 1 158 ? -2.073 -1.335 -7.650 1.00 95.38 158 ARG A O 1
ATOM 1170 N N . ARG A 1 159 ? -1.611 0.588 -8.698 1.00 95.12 159 ARG A N 1
ATOM 1171 C CA . ARG A 1 159 ? -2.909 0.673 -9.385 1.00 95.12 159 ARG A CA 1
ATOM 1172 C C . ARG A 1 159 ? -3.149 -0.464 -10.373 1.00 95.12 159 ARG A C 1
ATOM 1174 O O . ARG A 1 159 ? -4.301 -0.830 -10.563 1.00 95.12 159 ARG A O 1
ATOM 1181 N N . ILE A 1 160 ? -2.105 -0.959 -11.036 1.00 96.00 160 ILE A N 1
ATOM 1182 C CA . ILE A 1 160 ? -2.204 -2.105 -11.950 1.00 96.00 160 ILE A CA 1
ATOM 1183 C C . ILE A 1 160 ? -2.560 -3.362 -11.149 1.00 96.00 160 ILE A C 1
ATOM 1185 O O . ILE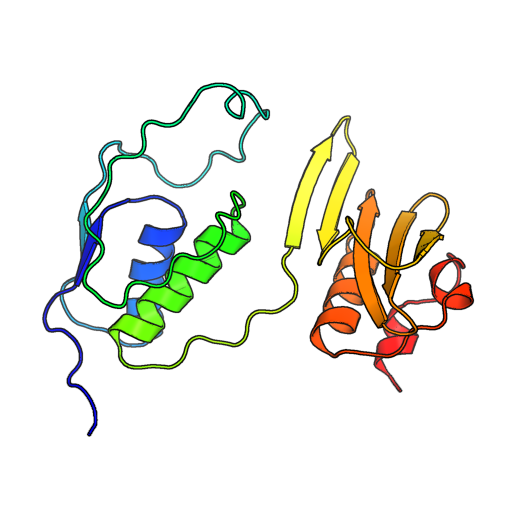 A 1 160 ? -3.485 -4.064 -11.543 1.00 96.00 160 ILE A O 1
ATOM 1189 N N . ILE A 1 161 ? -1.897 -3.588 -10.007 1.00 94.81 161 ILE A N 1
ATOM 1190 C CA . ILE A 1 161 ? -2.176 -4.715 -9.101 1.00 94.81 161 ILE A CA 1
ATOM 1191 C C . ILE A 1 161 ? -3.596 -4.601 -8.527 1.00 94.81 161 ILE A C 1
ATOM 1193 O O . ILE A 1 161 ? -4.384 -5.530 -8.654 1.00 94.81 161 ILE A O 1
ATOM 1197 N N . ASP A 1 162 ? -3.955 -3.442 -7.964 1.00 92.62 162 ASP A N 1
ATOM 1198 C CA . ASP A 1 162 ? -5.265 -3.204 -7.335 1.00 92.62 162 ASP A CA 1
ATOM 1199 C C . ASP A 1 162 ? -6.440 -3.397 -8.302 1.00 92.62 162 ASP A C 1
ATOM 1201 O O . ASP A 1 162 ? -7.544 -3.744 -7.887 1.00 92.62 162 ASP A O 1
ATOM 1205 N N . ARG A 1 163 ? -6.221 -3.122 -9.593 1.00 93.38 163 ARG A N 1
ATOM 1206 C CA . ARG A 1 163 ? -7.234 -3.236 -10.652 1.00 93.38 163 ARG A CA 1
ATOM 1207 C C . ARG A 1 163 ? -7.130 -4.523 -11.456 1.00 93.38 163 ARG A C 1
ATOM 1209 O O . ARG A 1 163 ? -7.908 -4.683 -12.392 1.00 93.38 163 ARG A O 1
ATOM 1216 N N . ASP A 1 164 ? -6.178 -5.391 -11.125 1.00 92.88 164 ASP A N 1
ATOM 1217 C CA . ASP A 1 164 ? -5.948 -6.654 -11.822 1.00 92.88 164 ASP A CA 1
ATOM 1218 C C . ASP A 1 164 ? -5.777 -6.484 -13.348 1.00 92.88 164 ASP A C 1
ATOM 1220 O O . ASP A 1 164 ? -6.332 -7.217 -14.169 1.00 92.88 164 ASP A O 1
ATOM 1224 N N . VAL A 1 165 ? -5.038 -5.441 -13.740 1.00 94.38 165 VAL A N 1
ATOM 1225 C CA . VAL A 1 165 ? -4.813 -5.087 -15.148 1.00 94.38 165 VAL A CA 1
ATOM 1226 C C . VAL A 1 165 ? -3.762 -6.013 -15.756 1.00 94.38 165 VAL A C 1
ATOM 1228 O O . VAL A 1 165 ? -2.673 -6.179 -15.203 1.00 94.38 165 VAL A O 1
ATOM 1231 N N . ARG A 1 166 ? -4.066 -6.567 -16.937 1.00 94.44 166 ARG A N 1
ATOM 1232 C CA . ARG A 1 166 ? -3.115 -7.370 -17.717 1.00 94.44 166 ARG A CA 1
ATOM 1233 C C . ARG A 1 166 ? -1.934 -6.525 -18.178 1.00 94.44 166 ARG A C 1
ATOM 1235 O O . ARG A 1 166 ? -2.124 -5.423 -18.695 1.00 94.44 166 ARG A O 1
ATOM 1242 N N . VAL A 1 167 ? -0.725 -7.056 -18.036 1.00 95.44 167 VAL A N 1
ATOM 1243 C CA . VAL A 1 167 ? 0.515 -6.354 -18.376 1.00 95.44 167 VAL A CA 1
ATOM 1244 C C . VAL A 1 167 ? 1.241 -6.993 -19.549 1.00 95.44 167 VAL A C 1
ATOM 1246 O O . VAL A 1 167 ? 1.353 -8.212 -19.659 1.00 95.44 167 VAL A O 1
ATOM 1249 N N . ASP A 1 168 ? 1.789 -6.131 -20.399 1.00 94.56 168 ASP A N 1
ATOM 1250 C CA . ASP A 1 168 ? 2.791 -6.503 -21.388 1.00 94.56 168 ASP A CA 1
ATOM 1251 C C . ASP A 1 168 ? 4.180 -6.432 -20.734 1.00 94.56 168 ASP A C 1
ATOM 1253 O O . ASP A 1 168 ? 4.575 -5.403 -20.176 1.00 94.56 168 ASP A O 1
ATOM 1257 N N . ARG A 1 169 ? 4.907 -7.551 -20.779 1.00 94.69 169 ARG A N 1
ATOM 1258 C CA . ARG A 1 169 ? 6.222 -7.709 -20.147 1.00 94.69 169 ARG A CA 1
ATOM 1259 C C . ARG A 1 169 ? 7.293 -6.859 -20.827 1.00 94.69 169 ARG A C 1
ATOM 1261 O O . ARG A 1 169 ? 8.142 -6.309 -20.126 1.00 94.69 169 ARG A O 1
ATOM 1268 N N . ASP A 1 170 ? 7.224 -6.692 -22.144 1.00 95.19 170 ASP A N 1
ATOM 1269 C CA . ASP A 1 170 ? 8.196 -5.885 -22.887 1.00 95.19 170 ASP A CA 1
ATOM 1270 C C . ASP A 1 170 ? 8.004 -4.401 -22.554 1.00 95.19 170 ASP A C 1
ATOM 1272 O O . ASP A 1 170 ? 8.959 -3.670 -22.284 1.00 95.19 170 ASP A O 1
ATOM 1276 N N . ALA A 1 171 ? 6.746 -3.974 -22.439 1.00 94.06 171 ALA A N 1
ATOM 1277 C CA . ALA A 1 171 ? 6.393 -2.630 -21.999 1.00 94.06 171 ALA A CA 1
ATOM 1278 C C . ALA A 1 171 ? 6.791 -2.337 -20.536 1.00 94.06 171 ALA A C 1
ATOM 1280 O O . ALA A 1 171 ? 7.058 -1.18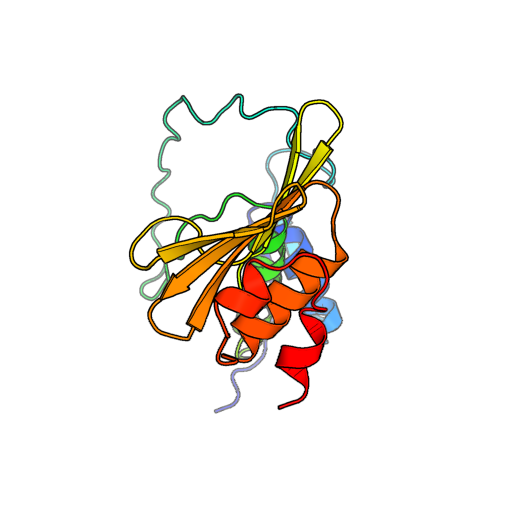2 -20.202 1.00 94.06 171 ALA A O 1
ATOM 1281 N N . LEU A 1 172 ? 6.825 -3.346 -19.654 1.00 95.81 172 LEU A N 1
ATOM 1282 C CA . LEU A 1 172 ? 7.341 -3.196 -18.285 1.00 95.81 172 LEU A CA 1
ATOM 1283 C C . LEU A 1 172 ? 8.863 -2.985 -18.271 1.00 95.81 172 LEU A C 1
ATOM 1285 O O . LEU A 1 172 ? 9.353 -2.142 -17.515 1.00 95.81 172 LEU A O 1
ATOM 1289 N N . ALA A 1 173 ? 9.601 -3.728 -19.100 1.00 95.75 173 ALA A N 1
ATOM 1290 C CA . ALA A 1 173 ? 11.058 -3.643 -19.186 1.00 95.75 173 ALA A CA 1
ATOM 1291 C C . ALA A 1 173 ? 11.544 -2.323 -19.816 1.00 95.75 173 ALA A C 1
ATOM 1293 O O . ALA A 1 173 ? 12.610 -1.822 -19.451 1.00 95.75 173 ALA A O 1
ATOM 1294 N N . ASP A 1 174 ? 10.764 -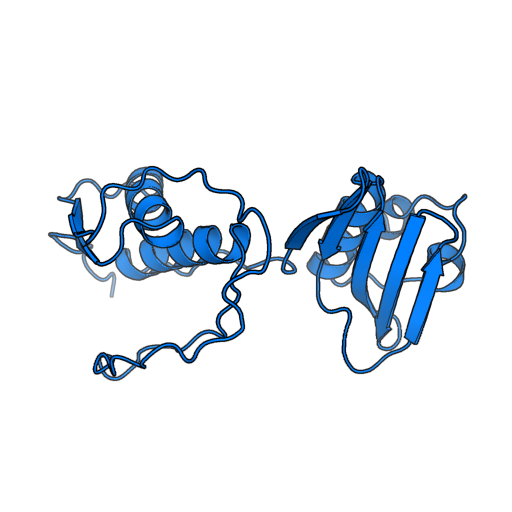1.733 -20.726 1.00 94.56 174 ASP A N 1
ATOM 1295 C CA . ASP A 1 174 ? 11.133 -0.513 -21.448 1.00 94.56 174 ASP A CA 1
ATOM 1296 C C . ASP A 1 174 ? 10.956 0.760 -20.582 1.00 94.56 174 ASP A C 1
ATOM 1298 O O . ASP A 1 174 ? 9.825 1.138 -20.246 1.00 94.56 174 ASP A O 1
ATOM 1302 N N . PRO A 1 175 ? 12.035 1.489 -20.223 1.00 91.19 175 PRO A N 1
ATOM 1303 C CA . PRO A 1 175 ? 11.949 2.736 -19.455 1.00 91.19 175 PRO A CA 1
ATOM 1304 C C . PRO A 1 175 ? 11.230 3.880 -20.192 1.00 91.19 175 PRO A C 1
ATOM 1306 O O . PRO A 1 175 ? 10.749 4.812 -19.546 1.00 91.19 175 PRO A O 1
ATOM 1309 N N . SER A 1 176 ? 11.100 3.819 -21.520 1.00 90.75 176 SER A N 1
ATOM 1310 C CA . SER A 1 176 ? 10.415 4.836 -22.328 1.00 90.75 176 SER A CA 1
ATOM 1311 C C . SER A 1 176 ? 8.883 4.724 -22.285 1.00 90.75 176 SER A C 1
ATOM 1313 O O . SER A 1 176 ? 8.166 5.686 -22.586 1.00 90.75 176 SER A O 1
ATOM 1315 N N . VAL A 1 177 ? 8.347 3.574 -21.861 1.00 91.69 177 VAL A N 1
ATOM 1316 C CA . VAL A 1 177 ? 6.902 3.328 -21.815 1.00 91.69 177 VAL A CA 1
ATOM 1317 C C . VAL A 1 177 ? 6.302 3.807 -20.494 1.00 91.69 177 VAL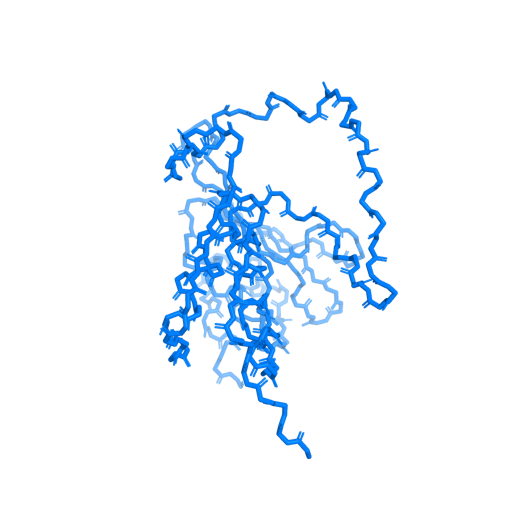 A C 1
ATOM 1319 O O . VAL A 1 177 ? 6.647 3.363 -19.405 1.00 91.69 177 VAL A O 1
ATOM 1322 N N . SER A 1 178 ? 5.318 4.705 -20.542 1.00 89.81 178 SER A N 1
ATOM 1323 C CA . SER A 1 178 ? 4.600 5.079 -19.319 1.00 89.81 178 SER A CA 1
ATOM 1324 C C . SER A 1 178 ? 3.657 3.958 -18.873 1.00 89.81 178 SER A C 1
ATOM 1326 O O . SER A 1 178 ? 2.665 3.694 -19.554 1.00 89.81 178 SER A O 1
ATOM 1328 N N . LEU A 1 179 ? 3.876 3.392 -17.679 1.00 90.00 179 LEU A N 1
ATOM 1329 C CA . LEU A 1 179 ? 2.994 2.364 -17.097 1.00 90.00 179 LEU A CA 1
ATOM 1330 C C . LEU A 1 179 ? 1.538 2.824 -16.946 1.00 90.00 179 LEU A C 1
ATOM 1332 O O . LEU A 1 179 ? 0.606 2.030 -16.993 1.00 90.00 179 LEU A O 1
ATOM 1336 N N . ARG A 1 180 ? 1.302 4.137 -16.854 1.00 85.12 180 ARG A N 1
ATOM 1337 C CA . ARG A 1 180 ? -0.057 4.698 -16.856 1.00 85.12 180 ARG A CA 1
ATOM 1338 C C . ARG A 1 180 ? -0.846 4.397 -18.129 1.00 85.12 180 ARG A C 1
ATOM 1340 O O . ARG A 1 180 ? -2.059 4.569 -18.113 1.00 85.12 180 ARG A O 1
ATOM 1347 N N . ARG A 1 181 ? -0.192 4.042 -19.239 1.00 86.88 181 ARG A N 1
ATOM 1348 C CA . ARG A 1 181 ? -0.881 3.633 -20.472 1.00 86.88 181 ARG A CA 1
ATOM 1349 C C . ARG A 1 181 ? -1.620 2.310 -20.282 1.00 86.88 181 ARG A C 1
ATOM 1351 O O . ARG A 1 181 ? -2.717 2.185 -20.805 1.00 86.88 181 ARG A O 1
ATOM 1358 N N . MET A 1 182 ? -1.079 1.406 -19.465 1.00 83.56 182 MET A N 1
ATOM 1359 C CA . MET A 1 182 ? -1.708 0.118 -19.149 1.00 83.56 182 MET A CA 1
ATOM 1360 C C . MET A 1 182 ? -3.019 0.301 -18.371 1.00 83.56 182 MET A C 1
ATOM 1362 O O . MET A 1 182 ? -3.936 -0.488 -18.500 1.00 83.56 182 MET A O 1
ATOM 1366 N N . LEU A 1 183 ? -3.164 1.399 -17.622 1.00 84.00 183 LEU A N 1
ATOM 1367 C CA . LEU A 1 183 ? -4.378 1.708 -16.853 1.00 84.00 183 LEU A CA 1
ATOM 1368 C C . LEU A 1 183 ? -5.540 2.289 -17.686 1.00 84.00 183 LEU A C 1
ATOM 1370 O O . LEU A 1 183 ? -6.549 2.678 -17.096 1.00 84.00 183 LEU A O 1
ATOM 1374 N N . ARG A 1 184 ? -5.382 2.448 -19.008 1.00 76.19 184 ARG A N 1
ATOM 1375 C CA . ARG A 1 184 ? -6.378 3.083 -19.897 1.00 76.19 184 ARG A CA 1
ATOM 1376 C C . ARG A 1 184 ? -7.088 2.106 -20.839 1.00 76.19 184 ARG A C 1
ATOM 1378 O O . ARG A 1 184 ? -7.866 2.576 -21.665 1.00 76.19 184 ARG A O 1
ATOM 1385 N N . SER A 1 185 ? -6.783 0.813 -20.752 1.00 55.94 185 SER A N 1
ATOM 1386 C CA . SER A 1 185 ? -7.441 -0.252 -21.519 1.00 55.94 185 SER A CA 1
ATOM 1387 C C . SER A 1 185 ? -8.731 -0.706 -20.860 1.00 55.94 185 SER A C 1
ATOM 1389 O O . SER A 1 185 ? -8.669 -0.954 -19.633 1.00 55.94 185 SER A O 1
#

Sequence (185 aa):
MSGEDPTDVLIVGGGVAGYTTARTLRDLGYDGPVTIIEQEPSCVDHPPLSKRGLVEGTARTELELVPGGVVLPAAAHWEAARLDGQDAAARLLGRAPAPRGAAWYWTDRYGSHIEIVGNLVGEGVEIVRPGVAVFRVEGDRLVGAATVDDPMTVRAARRIIDRDVRVDRDALADPSVSLRRMLRS

Radius of gyration: 19.88 Å; chains: 1; bounding box: 53×27×51 Å

Foldseek 3Di:
DQDDQDQEEEAEAPPLLRVLLVVLLVVVPNPHYYHYDYPDPDDDDDPPPDPPPPPDDDDPPPPPPDPPDDDDPDPPANVVSNLNSNCNNQVSNVHHRDDDFWDKDWDDDPNKIKIKTADPDDDADWADAPPFKIFGDDPQFTGMMMTINCPQVRVLSSVSRRVRFGDDRVLVNYPVHRSVVSVPD

pLDDT: mean 77.08, std 20.48, range [29.58, 97.06]

Secondary structure (DSSP, 8-state):
--PPPPS-EEEE--SHHHHHHHHHHHHTT--S-EEEE-SS---S-----SS-SSSS--------PPTT--------SHHHHHHHHHHHHHHHTTPPPPPP---EEEEEETTEEEEEEE--SSSSEEEEETTTEEEEEETTEEEEEEEES-HHHHHHHHHHHHTT-B--HHHHH-TTS-GGGGGG-